Protein AF-A0A9Q7B678-F1 (afdb_monomer)

pLDDT: mean 91.61, std 8.41, range [55.62, 98.25]

Secondary structure (DSSP, 8-state):
---EEEEEEEE--HHHHHHHHHHHHHHHTT-HHHHHHHHHHHHHHTTT-HHHHHHTTTT-HHHHHHHTSTTT--HHHHHHHHHGGGPEEE--TTSS-TTHHHHHHHHGGGGT--HHHHHHHHT-EEHHHHHHTTS-SS---PPPS---S-EEEEHHHHHHHHHHHHHHHH---TT--HHHHHHHHHHHHTSHHHHHHHHHTT--TTEEEEEEEE-

Foldseek 3Di:
DQKDKWKWKQFCDPVLLVLLVQLLVCVVVLVLVSLLVLLVVLLVVCPPVVSLCQQLVSPPVVVLNVCSPSVRDFSLSSSLSNRVVRIDTFQGLPNQHSCLLVLLQPLVVLVVDDPVLNCLLRFAAGVQVVSVVSDDDDDRGDDGPRDSSTHKHALQSLVVSLVVLVVLVVHGDPPRDPSNVVSSVVSVVSCSSVSSNRSSVPRHRRIMMGMGMDD

Radius of gyration: 18.38 Å; Cα contacts (8 Å, |Δi|>4): 354; chains: 1; bounding box: 50×27×52 Å

Solvent-accessible surface area (backbone atoms only — not comparable to full-atom values): 11515 Å² total; per-residue (Å²): 126,70,40,43,38,42,31,25,42,34,66,64,42,74,66,46,53,51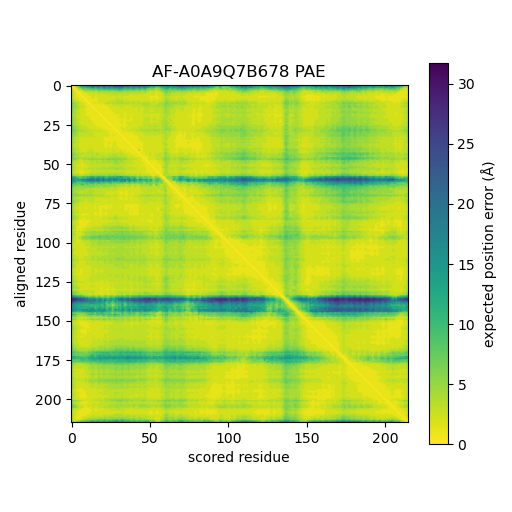,50,52,50,50,51,51,55,28,52,77,69,64,34,38,61,57,42,18,51,48,17,51,54,26,44,62,72,43,74,85,38,60,71,55,25,61,54,44,62,58,71,46,55,75,64,53,55,55,43,31,34,51,93,52,46,26,69,38,56,28,47,41,31,51,51,51,81,64,48,40,83,46,54,18,39,30,72,85,34,51,58,23,56,59,50,51,66,66,30,40,52,61,68,72,47,52,72,65,60,50,36,49,74,72,42,31,39,51,46,44,62,59,52,49,76,74,47,86,92,78,72,83,70,73,84,44,91,72,79,59,58,38,12,41,26,53,12,55,57,48,52,55,52,42,55,51,51,55,50,53,72,78,47,76,66,96,81,55,51,74,64,33,52,51,35,52,50,52,34,55,76,60,39,31,52,57,27,47,49,56,41,46,63,82,61,42,64,65,21,34,42,38,25,31,77,45,104

Mean predicted aligned error: 4.35 Å

Structure (mmCIF, N/CA/C/O backbone):
data_AF-A0A9Q7B678-F1
#
_entry.id   AF-A0A9Q7B678-F1
#
loop_
_atom_site.group_PDB
_atom_site.id
_atom_site.type_symbol
_atom_site.label_atom_id
_atom_site.label_alt_id
_atom_site.label_comp_id
_atom_site.label_asym_id
_atom_site.label_entity_id
_atom_site.label_seq_id
_atom_site.pdbx_PDB_ins_code
_atom_site.Cartn_x
_atom_site.Cartn_y
_atom_site.Cartn_z
_atom_site.occupancy
_atom_site.B_iso_or_equiv
_atom_site.auth_seq_id
_atom_site.auth_comp_id
_atom_site.auth_asym_id
_atom_site.auth_atom_id
_atom_site.pdbx_PDB_model_num
ATOM 1 N N . MET A 1 1 ? -10.636 -11.405 -16.607 1.00 58.69 1 MET A N 1
ATOM 2 C CA . MET A 1 1 ? -10.945 -10.475 -15.503 1.00 58.69 1 MET A CA 1
ATOM 3 C C . MET A 1 1 ? -9.821 -9.461 -15.454 1.00 58.69 1 MET A C 1
ATOM 5 O O . MET A 1 1 ? -8.679 -9.872 -15.633 1.00 58.69 1 MET A O 1
ATOM 9 N N . ALA A 1 2 ? -10.153 -8.176 -15.349 1.00 75.75 2 ALA A N 1
ATOM 10 C CA . ALA A 1 2 ? -9.171 -7.103 -15.214 1.00 75.75 2 ALA A CA 1
ATOM 11 C C . ALA A 1 2 ? -8.567 -7.164 -13.807 1.00 75.75 2 ALA A C 1
ATOM 13 O O . ALA A 1 2 ? -9.316 -7.258 -12.840 1.00 75.75 2 ALA A O 1
ATOM 14 N N . ILE A 1 3 ? -7.239 -7.147 -13.692 1.00 84.44 3 ILE A N 1
ATOM 15 C CA . ILE A 1 3 ? -6.566 -7.095 -12.392 1.00 84.44 3 ILE A CA 1
ATOM 16 C C . ILE A 1 3 ? -6.273 -5.630 -12.087 1.00 84.44 3 ILE A C 1
ATOM 18 O O . ILE A 1 3 ? -5.483 -4.994 -12.776 1.00 84.44 3 ILE A O 1
ATOM 22 N N . LEU A 1 4 ? -6.904 -5.105 -11.044 1.00 89.81 4 LEU A N 1
ATOM 23 C CA . LEU A 1 4 ? -6.734 -3.727 -10.607 1.00 89.81 4 LEU A CA 1
ATOM 24 C C . LEU A 1 4 ? -5.774 -3.665 -9.427 1.00 89.81 4 LEU A C 1
ATOM 26 O O . LEU A 1 4 ? -5.936 -4.386 -8.439 1.00 89.81 4 LEU A O 1
ATOM 30 N N . HIS A 1 5 ? -4.796 -2.771 -9.530 1.00 94.50 5 HIS A N 1
ATOM 31 C CA . HIS A 1 5 ? -3.892 -2.417 -8.446 1.00 94.50 5 HIS A CA 1
ATOM 32 C C . HIS A 1 5 ? -4.363 -1.095 -7.846 1.00 94.50 5 HIS A C 1
ATOM 34 O O . HIS A 1 5 ? -4.345 -0.056 -8.508 1.00 94.50 5 HIS A O 1
ATOM 40 N N . HIS A 1 6 ? -4.832 -1.145 -6.603 1.00 95.81 6 HIS A N 1
ATOM 41 C CA . HIS A 1 6 ? -5.261 0.034 -5.858 1.00 95.81 6 HIS A CA 1
ATOM 42 C C . HIS A 1 6 ? -4.135 0.476 -4.939 1.00 95.81 6 HIS A C 1
ATOM 44 O O . HIS A 1 6 ? -3.505 -0.358 -4.286 1.00 95.81 6 HIS A O 1
ATOM 50 N N . ALA A 1 7 ? -3.931 1.786 -4.847 1.00 97.25 7 ALA A N 1
ATOM 51 C CA . ALA A 1 7 ? -2.915 2.381 -4.001 1.00 97.25 7 ALA A CA 1
ATOM 52 C C . ALA A 1 7 ? -3.483 3.573 -3.228 1.00 97.25 7 ALA A C 1
ATOM 54 O O . ALA A 1 7 ? -4.290 4.359 -3.737 1.00 97.25 7 ALA A O 1
ATOM 55 N N . PHE A 1 8 ? -3.031 3.704 -1.987 1.00 98.06 8 PHE A N 1
ATOM 56 C CA . PHE A 1 8 ? -3.412 4.770 -1.081 1.00 98.06 8 PHE A CA 1
ATOM 57 C C . PHE A 1 8 ? -2.194 5.261 -0.308 1.00 98.06 8 PHE A C 1
ATOM 59 O O . PHE A 1 8 ? -1.338 4.481 0.111 1.00 98.06 8 PHE A O 1
ATOM 66 N N . ARG A 1 9 ? -2.155 6.566 -0.069 1.00 98.00 9 ARG A N 1
ATOM 67 C CA . ARG A 1 9 ? -1.278 7.196 0.908 1.00 98.00 9 ARG A CA 1
ATOM 68 C C . ARG A 1 9 ? -1.993 7.221 2.255 1.00 98.00 9 ARG A C 1
ATOM 70 O O . ARG A 1 9 ? -3.118 7.709 2.348 1.00 98.00 9 ARG A O 1
ATOM 77 N N . CYS A 1 10 ? -1.328 6.748 3.299 1.00 97.56 10 CYS A N 1
ATOM 78 C CA . CYS A 1 10 ? -1.790 6.847 4.678 1.00 97.56 10 CYS A CA 1
ATOM 79 C C . CYS A 1 10 ? -0.780 7.668 5.493 1.00 97.56 10 CYS A C 1
ATOM 81 O O . CYS A 1 10 ? 0.282 7.147 5.836 1.00 97.56 10 CYS A O 1
ATOM 83 N N . PRO A 1 11 ? -1.067 8.943 5.797 1.00 96.25 11 PRO A N 1
ATOM 84 C CA . PRO A 1 11 ? -0.163 9.759 6.600 1.00 96.25 11 PRO A CA 1
ATOM 85 C C . PRO A 1 11 ? -0.068 9.259 8.048 1.00 96.25 11 PRO A C 1
ATOM 87 O O . PRO A 1 11 ? -1.100 9.108 8.702 1.00 96.25 11 PRO A O 1
ATOM 90 N N . ALA A 1 12 ? 1.145 9.043 8.573 1.00 94.00 12 ALA A N 1
ATOM 91 C CA . ALA A 1 12 ? 1.338 8.763 10.000 1.00 94.00 12 ALA A CA 1
ATOM 92 C C . ALA A 1 12 ? 1.335 10.077 10.799 1.00 94.00 12 ALA A C 1
ATOM 94 O O . ALA A 1 12 ? 2.375 10.648 11.125 1.00 94.00 12 ALA A O 1
ATOM 95 N N . THR A 1 13 ? 0.139 10.620 11.030 1.00 95.06 13 THR A N 1
ATOM 96 C CA . THR A 1 13 ? -0.062 11.787 11.899 1.00 95.06 13 THR A CA 1
ATOM 97 C C . THR A 1 13 ? -0.087 11.386 13.377 1.00 95.06 13 THR A C 1
ATOM 99 O O . THR A 1 13 ? -0.133 10.207 13.720 1.00 95.06 13 THR A O 1
ATOM 102 N N . ALA A 1 14 ? -0.143 12.367 14.282 1.00 94.56 14 ALA A N 1
ATOM 103 C CA . ALA A 1 14 ? -0.315 12.088 15.708 1.00 94.56 14 ALA A CA 1
ATOM 104 C C . ALA A 1 14 ? -1.622 11.321 16.004 1.00 94.56 14 ALA A C 1
ATOM 106 O O . ALA A 1 14 ? -1.659 10.461 16.881 1.00 94.56 14 ALA A O 1
ATOM 107 N N . GLU A 1 15 ? -2.697 11.596 15.260 1.00 94.25 15 GLU A N 1
ATOM 108 C CA . GLU A 1 15 ? -3.967 10.873 15.369 1.00 94.25 15 GLU A CA 1
ATOM 109 C C . GLU A 1 15 ? -3.844 9.423 14.887 1.00 94.25 15 GLU A C 1
ATOM 111 O O . GLU A 1 15 ? -4.437 8.523 15.489 1.00 94.25 15 GLU A O 1
ATOM 116 N N . PHE A 1 16 ? -3.058 9.185 13.832 1.00 95.00 16 PHE A N 1
ATOM 117 C CA . PHE A 1 16 ? -2.717 7.836 13.380 1.00 95.00 16 PHE A CA 1
ATOM 118 C C . PHE A 1 16 ? -1.972 7.079 14.485 1.00 95.00 16 PHE A C 1
ATOM 120 O O . PHE A 1 16 ? -2.415 6.005 14.894 1.00 95.00 16 PHE A O 1
ATOM 127 N N . ASP A 1 17 ? -0.905 7.668 15.030 1.00 94.44 17 ASP A N 1
ATOM 128 C CA . ASP A 1 17 ? -0.082 7.049 16.074 1.00 94.44 17 ASP A CA 1
ATOM 129 C C . ASP A 1 17 ? -0.903 6.749 17.335 1.00 94.44 17 ASP A C 1
ATOM 131 O O . ASP A 1 17 ? -0.778 5.678 17.940 1.00 94.44 17 ASP A O 1
ATOM 135 N N . GLN A 1 18 ? -1.801 7.664 17.712 1.00 95.25 18 GLN A N 1
ATOM 136 C CA . GLN A 1 18 ? -2.724 7.466 18.825 1.00 95.25 18 GLN A CA 1
ATOM 137 C C . GLN A 1 18 ? -3.699 6.317 18.551 1.00 95.25 18 GLN A C 1
ATOM 139 O O . GLN A 1 18 ? -3.951 5.504 19.440 1.00 95.25 18 GLN A O 1
ATOM 144 N N . THR A 1 19 ? -4.225 6.220 17.329 1.00 95.25 19 THR A N 1
ATOM 145 C CA . THR A 1 19 ? -5.138 5.142 16.929 1.00 95.25 19 THR A CA 1
ATOM 146 C C . THR A 1 19 ? -4.440 3.786 16.979 1.00 95.25 19 THR A C 1
ATOM 148 O O . THR A 1 19 ? -4.970 2.844 17.571 1.00 95.25 19 THR A O 1
ATOM 151 N N . VAL A 1 20 ? -3.229 3.688 16.424 1.00 95.19 20 VAL A N 1
ATOM 152 C CA . VAL A 1 20 ? -2.409 2.470 16.483 1.00 95.19 20 VAL A CA 1
ATOM 153 C C . VAL A 1 20 ? -2.099 2.099 17.933 1.00 95.19 20 VAL A C 1
ATOM 155 O O . VAL A 1 20 ? -2.290 0.949 18.326 1.00 95.19 20 VAL A O 1
ATOM 158 N N . SER A 1 21 ? -1.717 3.073 18.761 1.00 94.06 21 SER A N 1
ATOM 159 C CA . SER A 1 21 ? -1.448 2.855 20.187 1.00 94.06 21 SER A CA 1
ATOM 160 C C . SER A 1 21 ? -2.676 2.332 20.936 1.00 94.06 21 SER A C 1
ATOM 162 O O . SER A 1 21 ? -2.564 1.402 21.732 1.00 94.06 21 SER A O 1
ATOM 164 N N . THR A 1 22 ? -3.864 2.880 20.663 1.00 94.94 22 THR A N 1
ATOM 165 C CA . THR A 1 22 ? -5.127 2.406 21.248 1.00 94.94 22 THR A CA 1
ATOM 166 C C . THR A 1 22 ? -5.438 0.968 20.827 1.00 94.94 22 THR A C 1
ATOM 168 O O . THR A 1 22 ? -5.780 0.145 21.677 1.00 94.94 22 THR A O 1
ATOM 171 N N . LEU A 1 23 ? -5.266 0.634 19.544 1.00 94.56 23 LEU A N 1
ATOM 172 C CA . LEU A 1 23 ? -5.468 -0.727 19.037 1.00 94.56 23 LEU A CA 1
ATOM 173 C C . LEU A 1 23 ? -4.505 -1.726 19.694 1.00 94.56 23 LEU A C 1
ATOM 175 O O . LEU A 1 23 ? -4.938 -2.774 20.174 1.00 94.56 23 LEU A O 1
ATOM 179 N N . LEU A 1 24 ? -3.217 -1.388 19.783 1.00 93.12 24 LEU A N 1
ATOM 180 C CA . LEU A 1 24 ? -2.201 -2.222 20.434 1.00 93.12 24 LEU A CA 1
ATOM 181 C C . LEU A 1 24 ? -2.452 -2.370 21.944 1.00 93.12 24 LEU A C 1
ATOM 183 O O . LEU A 1 24 ? -2.272 -3.449 22.512 1.00 93.12 24 LEU A O 1
ATOM 187 N N . ALA A 1 25 ? -2.932 -1.320 22.613 1.00 92.62 25 ALA A N 1
ATOM 188 C CA . ALA A 1 25 ? -3.299 -1.380 24.026 1.00 92.62 25 ALA A CA 1
ATOM 189 C C . ALA A 1 25 ? -4.535 -2.262 24.278 1.00 92.62 25 ALA A C 1
ATOM 191 O O . ALA A 1 25 ? -4.602 -2.955 25.294 1.00 92.62 25 ALA A O 1
ATOM 192 N N . ALA A 1 26 ? -5.532 -2.241 23.390 1.00 93.19 26 ALA A N 1
ATOM 193 C CA . ALA A 1 26 ? -6.676 -3.153 23.459 1.00 93.19 26 ALA A CA 1
ATOM 194 C C . ALA A 1 26 ? -6.242 -4.604 23.194 1.00 93.19 26 ALA A C 1
ATOM 196 O O . ALA A 1 26 ? -6.636 -5.516 23.924 1.00 93.19 26 ALA A O 1
ATOM 197 N N . TRP A 1 27 ? -5.365 -4.813 22.208 1.00 90.19 27 TRP A N 1
ATOM 198 C CA . TRP A 1 27 ? -4.817 -6.128 21.885 1.00 90.19 27 TRP A CA 1
ATOM 199 C C . TRP A 1 27 ? -4.002 -6.747 23.028 1.00 90.19 27 TRP A C 1
ATOM 201 O O . TRP A 1 27 ? -4.295 -7.873 23.429 1.00 90.19 27 TRP A O 1
ATOM 211 N N . SER A 1 28 ? -3.044 -6.015 23.601 1.00 89.88 28 SER A N 1
ATOM 212 C CA . SER A 1 28 ? -2.185 -6.513 24.693 1.00 89.88 28 SER A CA 1
ATOM 213 C C . SER A 1 28 ? -2.987 -6.918 25.938 1.00 89.88 28 SER A C 1
ATOM 215 O O . SER A 1 28 ? -2.695 -7.915 26.600 1.00 89.88 28 SER A O 1
ATOM 217 N N . ARG A 1 29 ? -4.085 -6.204 26.224 1.00 92.25 29 ARG A N 1
ATOM 218 C CA . ARG A 1 29 ? -5.047 -6.547 27.290 1.00 92.25 29 ARG A CA 1
ATOM 219 C C . ARG A 1 29 ? -6.019 -7.670 26.912 1.00 92.25 29 ARG A C 1
ATOM 221 O O . ARG A 1 29 ? -6.833 -8.065 27.745 1.00 92.25 29 ARG A O 1
ATOM 228 N N . ARG A 1 30 ? -5.944 -8.188 25.680 1.00 91.12 30 ARG A N 1
ATOM 229 C CA . ARG A 1 30 ? -6.891 -9.143 25.080 1.00 91.12 30 ARG A CA 1
ATOM 230 C C . ARG A 1 30 ? -8.340 -8.654 25.144 1.00 91.12 30 ARG A C 1
ATOM 232 O O . ARG A 1 30 ? -9.272 -9.449 25.279 1.00 91.12 30 ARG A O 1
ATOM 239 N N . ASP A 1 31 ? -8.538 -7.341 25.044 1.00 94.69 31 ASP A N 1
ATOM 240 C CA . ASP A 1 31 ? -9.860 -6.721 25.014 1.00 94.69 31 ASP A CA 1
ATOM 241 C C . ASP A 1 31 ? -10.437 -6.775 23.592 1.00 94.69 31 ASP A C 1
ATOM 243 O O . ASP A 1 31 ? -10.523 -5.789 22.855 1.00 94.69 31 ASP A O 1
ATOM 247 N N . TYR A 1 32 ? -10.839 -7.980 23.182 1.00 93.44 32 TYR A N 1
ATOM 248 C CA . TYR A 1 32 ? -11.439 -8.208 21.866 1.00 93.44 32 TYR A CA 1
ATOM 249 C C . TYR A 1 32 ? -12.764 -7.457 21.679 1.00 93.44 32 TYR A C 1
ATOM 251 O O . TYR A 1 32 ? -13.197 -7.228 20.549 1.00 93.44 32 TYR A O 1
ATOM 259 N N . ARG A 1 33 ? -13.423 -7.060 22.775 1.00 96.31 33 ARG A N 1
ATOM 260 C CA . ARG A 1 33 ? -14.651 -6.266 22.724 1.00 96.31 33 ARG A CA 1
ATOM 261 C C . ARG A 1 33 ? -14.348 -4.825 22.337 1.00 96.31 33 ARG A C 1
ATOM 263 O O . ARG A 1 33 ? -15.066 -4.266 21.509 1.00 96.31 33 ARG A O 1
ATOM 270 N N . GLU A 1 34 ? -13.293 -4.247 22.900 1.00 95.94 34 GLU A N 1
ATOM 271 C CA . GLU A 1 34 ? -12.799 -2.928 22.514 1.00 95.94 34 GLU A CA 1
ATOM 272 C C . GLU A 1 34 ? -12.344 -2.927 21.047 1.00 95.94 34 GLU A C 1
ATOM 274 O O . GLU A 1 34 ? -12.827 -2.104 20.270 1.00 95.94 34 GLU A O 1
ATOM 279 N N . LEU A 1 35 ? -11.541 -3.914 20.624 1.00 94.31 35 LEU A N 1
ATOM 280 C CA . LEU A 1 35 ? -11.127 -4.060 19.218 1.00 94.31 35 LEU A CA 1
ATOM 281 C C . LEU A 1 35 ? -12.319 -4.171 18.259 1.00 94.31 35 LEU A C 1
ATOM 283 O O . LEU A 1 35 ? -12.357 -3.493 17.235 1.00 94.31 35 LEU A O 1
ATOM 287 N N . SER A 1 36 ? -13.309 -4.998 18.603 1.00 95.88 36 SER A N 1
ATOM 288 C CA . SER A 1 36 ? -14.546 -5.152 17.831 1.00 95.88 36 SER A CA 1
ATOM 289 C C . SER A 1 36 ? -15.325 -3.839 17.723 1.00 95.88 36 SER A C 1
ATOM 291 O O . SER A 1 36 ? -15.793 -3.480 16.644 1.00 95.88 36 SER A O 1
ATOM 293 N N . THR A 1 37 ? -15.426 -3.092 18.825 1.00 96.25 37 THR A N 1
ATOM 294 C CA . THR A 1 37 ? -16.141 -1.809 18.869 1.00 96.25 37 THR A CA 1
ATOM 295 C C . THR A 1 37 ? -15.468 -0.770 17.974 1.00 96.25 37 THR A C 1
ATOM 297 O O . THR A 1 37 ? -16.146 -0.128 17.172 1.00 96.25 37 THR A O 1
ATOM 300 N N . LEU A 1 38 ? -14.141 -0.642 18.068 1.00 95.44 38 LEU A N 1
ATOM 301 C CA . LEU A 1 38 ? -13.351 0.255 17.220 1.00 95.44 38 LEU A CA 1
ATOM 302 C C . LEU A 1 38 ? -13.488 -0.124 15.740 1.00 95.44 38 LEU A C 1
ATOM 304 O O . LEU A 1 38 ? -13.791 0.732 14.909 1.00 95.44 38 LEU A O 1
ATOM 308 N N . ALA A 1 39 ? -13.355 -1.416 15.427 1.00 95.00 39 ALA A N 1
ATOM 309 C CA . ALA A 1 39 ? -13.454 -1.920 14.063 1.00 95.00 39 ALA A CA 1
ATOM 310 C C . ALA A 1 39 ? -14.834 -1.665 13.440 1.00 95.00 39 ALA A C 1
ATOM 312 O O . ALA A 1 39 ? -14.913 -1.187 12.312 1.00 95.00 39 ALA A O 1
ATOM 313 N N . LEU A 1 40 ? -15.922 -1.933 14.173 1.00 94.69 40 LEU A N 1
ATOM 314 C CA . LEU A 1 40 ? -17.292 -1.694 13.704 1.00 94.69 40 LEU A CA 1
ATOM 315 C C . LEU A 1 40 ? -17.596 -0.202 13.532 1.00 94.69 40 LEU A C 1
ATOM 317 O O . LEU A 1 40 ? -18.260 0.174 12.566 1.00 94.69 40 LEU A O 1
ATOM 321 N N . ALA A 1 41 ? -17.105 0.651 14.436 1.00 93.56 41 ALA A N 1
ATOM 322 C CA . ALA A 1 41 ? -17.268 2.098 14.321 1.00 93.56 41 ALA A CA 1
ATOM 323 C C . ALA A 1 41 ? -16.532 2.647 13.088 1.00 93.56 41 ALA A C 1
ATOM 325 O O . ALA A 1 41 ? -17.120 3.389 12.300 1.00 93.56 41 ALA A O 1
ATOM 326 N N . GLY A 1 42 ? -15.276 2.228 12.886 1.00 92.81 42 GLY A N 1
ATOM 327 C CA . GLY A 1 42 ? -14.503 2.551 11.687 1.00 92.81 42 GLY A CA 1
ATOM 328 C C . GLY A 1 42 ? -15.171 2.014 10.423 1.00 92.81 42 GLY A C 1
ATOM 329 O O . GLY A 1 42 ? -15.363 2.744 9.462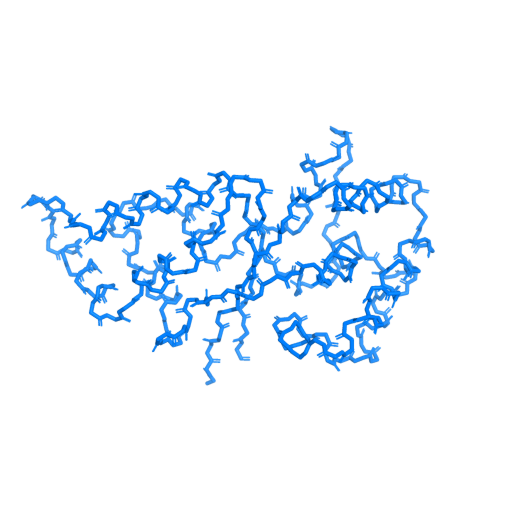 1.00 92.81 42 GLY A O 1
ATOM 330 N N . TYR A 1 43 ? -15.649 0.772 10.443 1.00 92.19 43 TYR A N 1
ATOM 331 C CA . TYR A 1 43 ? -16.364 0.189 9.312 1.00 92.19 43 TYR A CA 1
ATOM 332 C C . TYR A 1 43 ? -17.615 0.982 8.915 1.00 92.19 43 TYR A C 1
ATOM 334 O O . TYR A 1 43 ? -17.833 1.230 7.730 1.00 92.19 43 TYR A O 1
ATOM 342 N N . GLY A 1 44 ? -18.401 1.429 9.898 1.00 89.81 44 GLY A N 1
ATOM 343 C CA . GLY A 1 44 ? -19.573 2.267 9.657 1.00 89.81 44 GLY A CA 1
ATOM 344 C C . GLY A 1 44 ? -19.235 3.595 8.973 1.00 89.81 44 GLY A C 1
ATOM 345 O O . GLY A 1 44 ? -19.984 4.035 8.103 1.00 89.81 44 GLY A O 1
ATOM 346 N N . SER A 1 45 ? -18.093 4.212 9.298 1.00 89.12 45 SER A N 1
ATOM 347 C CA . SER A 1 45 ? -17.666 5.474 8.671 1.00 89.12 45 SER A CA 1
ATOM 348 C C . SER A 1 45 ? -17.167 5.303 7.229 1.00 89.12 45 SER A C 1
ATOM 350 O O . SER A 1 45 ? -17.137 6.268 6.468 1.00 89.12 45 SER A O 1
ATOM 352 N N . LEU A 1 46 ? -16.840 4.074 6.815 1.00 90.94 46 LEU A N 1
ATOM 353 C CA . LEU A 1 46 ? -16.403 3.746 5.454 1.00 90.94 46 LEU A CA 1
ATOM 354 C C . LEU A 1 46 ? -17.561 3.487 4.478 1.00 90.94 46 LEU A C 1
ATOM 356 O O . LEU A 1 46 ? -17.306 3.179 3.312 1.00 90.94 46 LEU A O 1
ATOM 360 N N . ALA A 1 47 ? -18.821 3.605 4.912 1.00 86.25 47 ALA A N 1
ATOM 361 C CA . ALA A 1 47 ? -19.992 3.283 4.091 1.00 86.25 47 ALA A CA 1
ATOM 362 C C . ALA A 1 47 ? -20.011 4.022 2.737 1.00 86.25 47 ALA A C 1
ATOM 364 O O . ALA A 1 47 ? -20.367 3.427 1.715 1.00 86.25 47 ALA A O 1
ATOM 365 N N . GLU A 1 48 ? -19.566 5.282 2.729 1.00 87.62 48 GLU A N 1
ATOM 366 C CA . GLU A 1 48 ? -19.548 6.174 1.560 1.00 87.62 48 GLU A CA 1
ATOM 367 C C . GLU A 1 48 ? -18.224 6.132 0.769 1.00 87.62 48 GLU A C 1
ATOM 369 O O . GLU A 1 48 ? -18.110 6.738 -0.294 1.00 87.62 48 GLU A O 1
ATOM 374 N N . ARG A 1 49 ? -17.213 5.394 1.248 1.00 92.56 49 ARG A N 1
ATOM 375 C CA . ARG A 1 49 ? -15.894 5.272 0.604 1.00 92.56 49 ARG A CA 1
ATOM 376 C C . ARG A 1 49 ? -15.845 4.081 -0.354 1.00 92.56 49 ARG A C 1
ATOM 378 O O . ARG A 1 49 ? -15.238 3.052 -0.059 1.00 92.56 49 ARG A O 1
ATOM 385 N N . GLU A 1 50 ? -16.506 4.203 -1.506 1.00 90.81 50 GLU A N 1
ATOM 386 C CA . GLU A 1 50 ? -16.579 3.135 -2.524 1.00 90.81 50 GLU A CA 1
ATOM 387 C C . GLU A 1 50 ? -15.197 2.670 -3.014 1.00 90.81 50 GLU A C 1
ATOM 389 O O . GLU A 1 50 ? -14.989 1.475 -3.251 1.00 90.81 50 GLU A O 1
ATOM 394 N N . ASP A 1 51 ? -14.237 3.596 -3.096 1.00 92.62 51 ASP A N 1
ATOM 395 C CA . ASP A 1 51 ? -12.839 3.317 -3.424 1.00 92.62 51 ASP A CA 1
ATOM 396 C C . ASP A 1 51 ? -12.231 2.288 -2.459 1.00 92.62 51 ASP A C 1
ATOM 398 O O . ASP A 1 51 ? -11.667 1.284 -2.894 1.00 92.62 51 ASP A O 1
ATOM 402 N N . LEU A 1 52 ? -12.428 2.475 -1.153 1.00 93.50 52 LEU A N 1
ATOM 403 C CA . LEU A 1 52 ? -11.945 1.561 -0.115 1.00 93.50 52 LEU A CA 1
ATOM 404 C C . LEU A 1 52 ? -12.776 0.275 -0.047 1.00 93.50 52 LEU A C 1
ATOM 406 O O . LEU A 1 52 ? -12.227 -0.821 0.087 1.00 93.50 52 LEU A O 1
ATOM 410 N N . ARG A 1 53 ? -14.104 0.376 -0.177 1.00 91.25 53 ARG A N 1
ATOM 411 C CA . ARG A 1 53 ? -14.997 -0.794 -0.133 1.00 91.25 53 ARG A CA 1
ATOM 412 C C . ARG A 1 53 ? -14.728 -1.783 -1.262 1.00 91.25 53 ARG A C 1
ATOM 414 O O . ARG A 1 53 ? -14.853 -2.994 -1.056 1.00 91.25 53 ARG A O 1
ATOM 421 N N . SER A 1 54 ? -14.348 -1.280 -2.429 1.00 89.44 54 SER A N 1
ATOM 422 C CA . SER A 1 54 ? -13.954 -2.104 -3.569 1.00 89.44 54 SER A CA 1
ATOM 423 C C . SER A 1 54 ? -12.551 -2.674 -3.370 1.00 89.44 54 SER A C 1
ATOM 425 O O . SER A 1 54 ? -12.377 -3.891 -3.421 1.00 89.44 54 SER A O 1
ATOM 427 N N . ALA A 1 55 ? -11.577 -1.816 -3.052 1.00 91.81 55 ALA A N 1
ATOM 428 C CA . ALA A 1 55 ? -10.169 -2.184 -2.924 1.00 91.81 55 ALA A CA 1
ATOM 429 C C . ALA A 1 55 ? -9.914 -3.258 -1.846 1.00 91.81 55 ALA A C 1
ATOM 431 O O . ALA A 1 55 ? -9.149 -4.198 -2.067 1.00 91.81 55 ALA A O 1
ATOM 432 N N . PHE A 1 56 ? -10.596 -3.161 -0.702 1.00 92.00 56 PHE A N 1
ATOM 433 C CA . PHE A 1 56 ? -10.431 -4.070 0.441 1.00 92.00 56 PHE A CA 1
ATOM 434 C C . PHE A 1 56 ? -11.596 -5.054 0.611 1.00 92.00 56 PHE A C 1
ATOM 436 O O . PHE A 1 56 ? -11.727 -5.678 1.662 1.00 92.00 56 PHE A O 1
ATOM 443 N N . ARG A 1 57 ? -12.474 -5.178 -0.398 1.00 88.38 57 ARG A N 1
ATOM 444 C CA . ARG A 1 57 ? -13.650 -6.076 -0.404 1.00 88.38 57 ARG A CA 1
ATOM 445 C C . ARG A 1 57 ? -14.603 -5.900 0.789 1.00 88.38 57 ARG A C 1
ATOM 447 O O . ARG A 1 57 ? -15.285 -6.831 1.212 1.00 88.38 57 ARG A O 1
ATOM 454 N N . LEU A 1 58 ? -14.734 -4.669 1.279 1.00 85.56 58 LEU A N 1
ATOM 455 C CA . LEU A 1 58 ? -15.574 -4.324 2.430 1.00 85.56 58 LEU A CA 1
ATOM 456 C C . LEU A 1 58 ? -17.071 -4.176 2.087 1.00 85.56 58 LEU A C 1
ATOM 458 O O . LEU A 1 58 ? -17.873 -3.804 2.941 1.00 85.56 58 LEU A O 1
ATOM 462 N N . HIS A 1 59 ? -17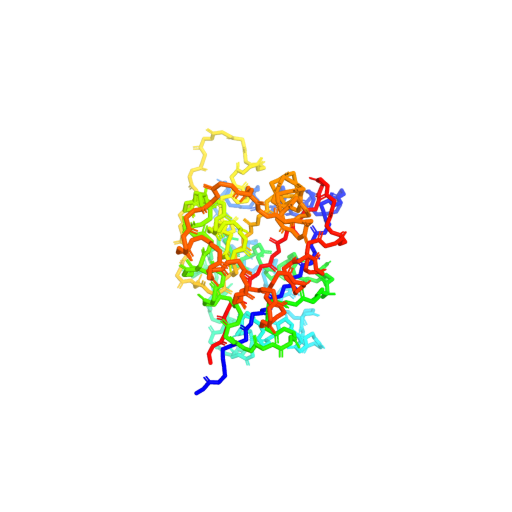.478 -4.438 0.843 1.00 75.62 59 HIS A N 1
ATOM 463 C CA . HIS A 1 59 ? -18.872 -4.357 0.388 1.00 75.62 59 HIS A CA 1
ATOM 464 C C . HIS A 1 59 ? -19.758 -5.505 0.904 1.00 75.62 59 HIS A C 1
ATOM 466 O O . HIS A 1 59 ? -20.980 -5.378 0.900 1.00 75.62 59 HIS A O 1
ATOM 472 N N . GLN A 1 60 ? -19.177 -6.609 1.382 1.00 70.12 60 GLN A N 1
ATOM 473 C CA . GLN A 1 60 ? -19.935 -7.737 1.929 1.00 70.12 60 GLN A CA 1
ATOM 474 C C . GLN A 1 60 ? -20.316 -7.493 3.396 1.00 70.12 60 GLN A C 1
ATOM 476 O O . GLN A 1 60 ? -19.829 -8.189 4.286 1.00 70.12 60 GLN A O 1
ATOM 481 N N . GLU A 1 61 ? -21.189 -6.512 3.648 1.00 62.56 61 GLU A N 1
ATOM 482 C CA . GLU A 1 61 ? -21.542 -6.016 4.991 1.00 62.56 61 GLU A CA 1
ATOM 483 C C . GLU A 1 61 ? -21.827 -7.120 6.011 1.00 62.56 61 GLU A C 1
ATOM 485 O O . GLU A 1 61 ? -21.250 -7.106 7.095 1.00 62.56 61 GLU A O 1
ATOM 490 N N . GLY A 1 62 ? -22.608 -8.145 5.660 1.00 65.75 62 GLY A N 1
ATOM 491 C CA . GLY A 1 62 ? -22.884 -9.269 6.565 1.00 65.75 62 GLY A CA 1
ATOM 492 C C . GLY A 1 62 ? -21.682 -10.188 6.832 1.00 65.75 62 GLY A C 1
ATOM 493 O O . GLY A 1 62 ? -21.513 -10.679 7.945 1.00 65.75 62 GLY A O 1
ATOM 494 N N . VAL A 1 63 ? -20.815 -10.406 5.841 1.00 78.38 63 VAL A N 1
ATOM 495 C CA . VAL A 1 63 ? -19.642 -11.286 5.977 1.00 78.38 63 VAL A CA 1
ATOM 496 C C . VAL A 1 63 ? -18.528 -10.566 6.732 1.00 78.38 63 VAL A C 1
ATOM 498 O O . VAL A 1 63 ? -17.965 -11.123 7.672 1.00 78.38 63 VAL A O 1
ATOM 501 N N . VAL A 1 64 ? -18.242 -9.315 6.379 1.00 80.25 64 VAL A N 1
ATOM 502 C CA . VAL A 1 64 ? -17.156 -8.530 6.979 1.00 80.25 64 VAL A CA 1
ATOM 503 C C . VAL A 1 64 ? -17.503 -8.118 8.410 1.00 80.25 64 VAL A C 1
ATOM 505 O O . VAL A 1 64 ? -16.695 -8.342 9.309 1.00 80.25 64 VAL A O 1
ATOM 508 N N . SER A 1 65 ? -18.724 -7.639 8.677 1.00 84.00 65 SER A N 1
ATOM 509 C CA . SER A 1 65 ? -19.139 -7.305 10.053 1.00 84.00 65 SER A CA 1
ATOM 510 C C . SER A 1 65 ? -19.172 -8.525 10.983 1.00 84.00 65 SER A C 1
ATOM 512 O O . SER A 1 65 ? -18.908 -8.394 12.181 1.00 84.00 65 SER A O 1
ATOM 514 N N . SER A 1 66 ? -19.417 -9.732 10.451 1.00 86.69 66 SER A N 1
ATOM 515 C CA . SER A 1 66 ? -19.296 -10.969 11.233 1.00 86.69 66 SER A CA 1
ATOM 516 C C . SER A 1 66 ? -17.849 -11.241 11.656 1.00 86.69 66 SER A C 1
ATOM 518 O O . SER A 1 66 ? -17.613 -11.675 12.779 1.00 86.69 66 SER A O 1
ATOM 520 N N . ARG A 1 67 ? -16.863 -10.907 10.810 1.00 89.12 67 ARG A N 1
ATOM 521 C CA . ARG A 1 67 ? -15.429 -11.004 11.137 1.00 89.12 67 ARG A CA 1
ATOM 522 C C . ARG A 1 67 ? -14.983 -9.956 12.150 1.00 89.12 67 ARG A C 1
ATOM 524 O O . ARG A 1 67 ? -13.953 -10.146 12.781 1.00 89.12 67 ARG A O 1
ATOM 531 N N . MET A 1 68 ? -15.759 -8.890 12.331 1.00 91.56 68 MET A N 1
ATOM 532 C CA . MET A 1 68 ? -15.496 -7.855 13.330 1.00 91.56 68 MET A CA 1
ATOM 533 C C . MET A 1 68 ? -16.089 -8.167 14.702 1.00 91.56 68 MET A C 1
ATOM 535 O O . MET A 1 68 ? -15.912 -7.375 15.621 1.00 91.56 68 MET A O 1
ATOM 539 N N . GLN A 1 69 ? -16.795 -9.287 14.874 1.00 92.81 69 GLN A N 1
ATOM 540 C CA . GLN A 1 69 ? -17.305 -9.683 16.188 1.00 92.81 69 GLN A CA 1
ATOM 541 C C . GLN A 1 69 ? -16.152 -10.065 17.134 1.00 92.81 69 GLN A C 1
ATOM 543 O O . GLN A 1 69 ? -15.128 -10.563 16.655 1.00 92.81 69 GLN A O 1
ATOM 548 N N . PRO A 1 70 ? -16.303 -9.912 18.465 1.00 92.44 70 PRO A N 1
ATOM 549 C CA . PRO A 1 70 ? -15.216 -10.142 19.423 1.00 92.44 70 PRO A CA 1
ATOM 550 C C . PRO A 1 70 ? -14.548 -11.5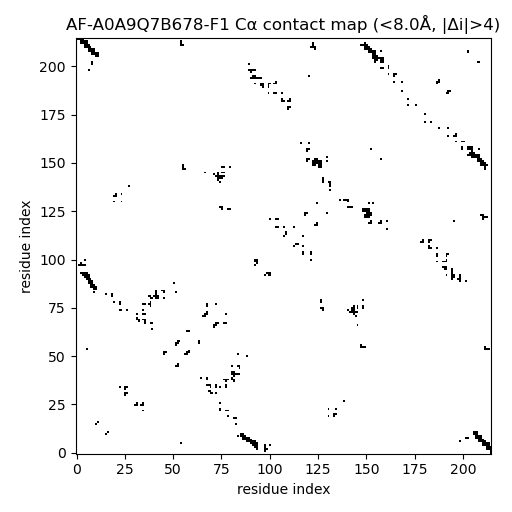19 19.310 1.00 92.44 70 PRO A C 1
ATOM 552 O O . PRO A 1 70 ? -13.356 -11.652 19.543 1.00 92.44 70 PRO A O 1
ATOM 555 N N . GLN A 1 71 ? -15.296 -12.552 18.920 1.00 90.38 71 GLN A N 1
ATOM 556 C CA . GLN A 1 71 ? -14.776 -13.911 18.754 1.00 90.38 71 GLN A CA 1
ATOM 557 C C . GLN A 1 71 ? -13.939 -14.135 17.476 1.00 90.38 71 GLN A C 1
ATOM 559 O O . GLN A 1 71 ? -13.318 -15.187 17.345 1.00 90.38 71 GLN A O 1
ATOM 564 N N . PHE A 1 72 ? -13.953 -13.199 16.520 1.00 90.31 72 PHE A N 1
ATOM 565 C CA . PHE A 1 72 ? -13.305 -13.354 15.209 1.00 90.31 72 PHE A CA 1
ATOM 566 C C . PHE A 1 72 ? -12.371 -12.203 14.828 1.00 90.31 72 PHE A C 1
ATOM 568 O O . PHE A 1 72 ? -11.585 -12.364 13.891 1.00 90.31 72 PHE A O 1
ATOM 575 N N . ILE A 1 73 ? -12.476 -11.060 15.510 1.00 91.88 73 ILE A N 1
ATOM 576 C CA . ILE A 1 73 ? -11.704 -9.863 15.190 1.00 91.88 73 ILE A CA 1
ATOM 577 C C . ILE A 1 73 ? -10.202 -10.137 15.299 1.00 91.88 73 ILE A C 1
ATOM 579 O O . ILE A 1 73 ? -9.728 -10.726 16.270 1.00 91.88 73 ILE A O 1
ATOM 583 N N . SER A 1 74 ? -9.454 -9.683 14.295 1.00 90.00 74 SER A N 1
ATOM 584 C CA . SER A 1 74 ? -7.993 -9.672 14.317 1.00 90.00 74 SER A CA 1
ATOM 585 C C . SER A 1 74 ? -7.451 -8.248 14.447 1.00 90.00 74 SER A C 1
ATOM 587 O O . SER A 1 74 ? -8.132 -7.303 14.027 1.00 90.00 74 SER A O 1
ATOM 589 N N . PRO A 1 75 ? -6.216 -8.079 14.957 1.00 88.88 75 PRO A N 1
ATOM 590 C CA . PRO A 1 75 ? -5.537 -6.784 14.988 1.00 88.88 75 PRO A CA 1
ATOM 591 C C . PRO A 1 75 ? -5.491 -6.125 13.615 1.00 88.88 75 PRO A C 1
ATOM 593 O O . PRO A 1 75 ? -5.826 -4.951 13.490 1.00 88.88 75 PRO A O 1
ATOM 596 N N . GLY A 1 76 ? -5.159 -6.892 12.572 1.00 91.56 76 GLY A N 1
ATOM 597 C CA . GLY A 1 76 ? -5.072 -6.364 11.218 1.00 91.56 76 GLY A CA 1
ATOM 598 C C . GLY A 1 76 ? -6.399 -5.861 10.654 1.00 91.56 76 GLY A C 1
ATOM 599 O O . GLY A 1 76 ? -6.431 -4.794 10.042 1.00 91.56 76 GLY A O 1
ATOM 600 N N . LEU A 1 77 ? -7.509 -6.574 10.889 1.00 92.62 77 LEU A N 1
ATOM 601 C CA . LEU A 1 77 ? -8.825 -6.108 10.442 1.00 92.62 77 LEU A CA 1
ATOM 602 C C . LEU A 1 77 ? -9.256 -4.859 11.218 1.00 92.62 77 LEU A C 1
ATOM 604 O O . LEU A 1 77 ? -9.739 -3.912 10.603 1.00 92.62 77 LEU A O 1
ATOM 608 N N . ALA A 1 78 ? -9.037 -4.834 12.538 1.00 94.12 78 ALA A N 1
ATOM 609 C CA . ALA A 1 78 ? -9.328 -3.660 13.356 1.00 94.12 78 ALA A CA 1
ATOM 610 C C . ALA A 1 78 ? -8.501 -2.445 12.911 1.00 94.12 78 ALA A C 1
ATOM 612 O O . ALA A 1 78 ? -9.045 -1.349 12.769 1.00 94.12 78 ALA A O 1
ATOM 613 N N . ALA A 1 79 ? -7.210 -2.639 12.633 1.00 94.75 79 ALA A N 1
ATOM 614 C CA . ALA A 1 79 ? -6.326 -1.594 12.138 1.00 94.75 79 ALA A CA 1
ATOM 615 C C . ALA A 1 79 ? -6.776 -1.067 10.779 1.00 94.75 79 ALA A C 1
ATOM 617 O O . ALA A 1 79 ? -6.979 0.137 10.647 1.00 94.75 79 ALA A O 1
ATOM 618 N N . LEU A 1 80 ? -7.022 -1.945 9.801 1.00 94.75 80 LEU A N 1
ATOM 619 C CA . LEU A 1 80 ? -7.519 -1.534 8.489 1.00 94.75 80 LEU A CA 1
ATOM 620 C C . LEU A 1 80 ? -8.756 -0.643 8.626 1.00 94.75 80 LEU A C 1
ATOM 622 O O . LEU A 1 80 ? -8.773 0.468 8.111 1.00 94.75 80 LEU A O 1
ATOM 626 N N . THR A 1 81 ? -9.793 -1.109 9.319 1.00 94.00 81 THR A N 1
ATOM 627 C CA . THR A 1 81 ? -11.088 -0.416 9.312 1.00 94.00 81 THR A CA 1
ATOM 628 C C . THR A 1 81 ? -11.080 0.866 10.127 1.00 94.00 81 THR A C 1
ATOM 630 O O . THR A 1 81 ? -11.853 1.771 9.833 1.00 94.00 81 THR A O 1
ATOM 633 N N . THR A 1 82 ? -10.203 0.961 11.127 1.00 95.31 82 THR A N 1
ATOM 634 C CA . THR A 1 82 ? -10.066 2.171 11.948 1.00 95.31 82 THR A CA 1
ATOM 635 C C . THR A 1 82 ? -9.190 3.222 11.258 1.00 95.31 82 THR A C 1
ATOM 637 O O . THR A 1 82 ? -9.467 4.413 11.363 1.00 95.31 82 THR A O 1
ATOM 640 N N . LEU A 1 83 ? -8.163 2.800 10.513 1.00 96.12 83 LEU A N 1
ATOM 641 C CA . LEU A 1 83 ? -7.206 3.703 9.861 1.00 96.12 83 LEU A CA 1
ATOM 642 C C . LEU A 1 83 ? -7.643 4.128 8.453 1.00 96.12 83 LEU A C 1
ATOM 644 O O . LEU A 1 83 ? -7.301 5.224 8.011 1.00 96.12 83 LEU A O 1
ATOM 648 N N . ALA A 1 84 ? -8.422 3.299 7.748 1.00 95.38 84 ALA A N 1
ATOM 649 C CA . ALA A 1 84 ? -8.753 3.519 6.339 1.00 95.38 84 ALA A CA 1
ATOM 650 C C . ALA A 1 84 ? -9.497 4.836 6.067 1.00 95.38 84 ALA A C 1
ATOM 652 O O . ALA A 1 84 ? -9.408 5.370 4.963 1.00 95.38 84 ALA A O 1
ATOM 653 N N . GLY A 1 85 ? -10.167 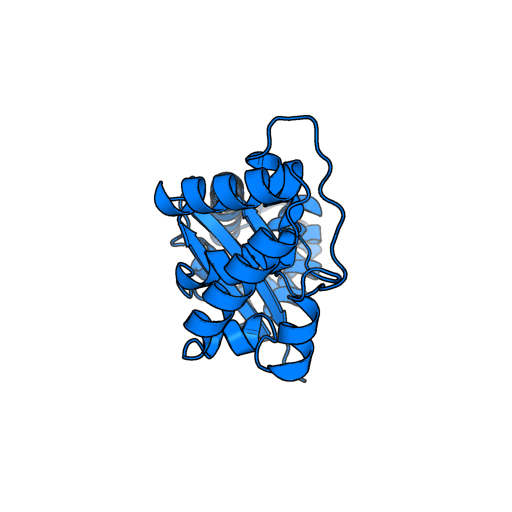5.422 7.067 1.00 92.81 85 GLY A N 1
ATOM 654 C CA . GLY A 1 85 ? -10.785 6.745 6.935 1.00 92.81 85 GLY A CA 1
ATOM 655 C C . GLY A 1 85 ? -9.791 7.847 6.539 1.00 92.81 85 GLY A C 1
ATOM 656 O O . GLY A 1 85 ? -10.164 8.769 5.815 1.00 92.81 85 GLY 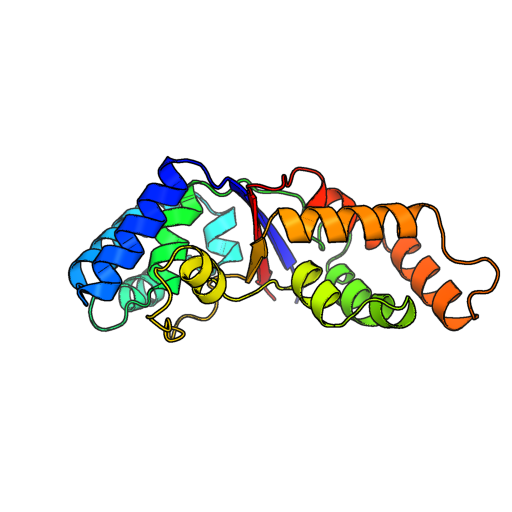A O 1
ATOM 657 N N . ALA A 1 86 ? -8.521 7.717 6.936 1.00 93.94 86 ALA A N 1
ATOM 658 C CA . ALA A 1 86 ? -7.452 8.665 6.621 1.00 93.94 86 ALA A CA 1
ATOM 659 C C . ALA A 1 86 ? -6.758 8.399 5.271 1.00 93.94 86 ALA A C 1
ATOM 661 O O . ALA A 1 86 ? -5.874 9.159 4.874 1.00 93.94 86 ALA A O 1
ATOM 662 N N . PHE A 1 87 ? -7.124 7.330 4.556 1.00 96.88 87 PHE A N 1
ATOM 663 C CA . PHE A 1 87 ? -6.460 6.968 3.306 1.00 96.88 87 PHE A CA 1
ATOM 664 C C . PHE A 1 87 ? -6.805 7.952 2.192 1.00 96.88 87 PHE A C 1
ATOM 666 O O . PHE A 1 87 ? -7.978 8.172 1.866 1.00 96.88 87 PHE A O 1
ATOM 673 N N . LEU A 1 88 ? -5.759 8.476 1.560 1.00 97.00 88 LEU A N 1
ATOM 674 C CA . LEU A 1 88 ? -5.828 9.334 0.387 1.00 97.00 88 LEU A CA 1
ATOM 675 C C . LEU A 1 88 ? -5.540 8.487 -0.849 1.00 97.00 88 LEU A C 1
ATOM 677 O O . LEU A 1 88 ? -4.490 7.854 -0.944 1.00 97.00 88 LEU A O 1
ATOM 681 N N . ARG A 1 89 ? -6.479 8.450 -1.795 1.00 96.75 89 ARG A N 1
ATOM 682 C CA . ARG A 1 89 ? -6.297 7.708 -3.044 1.00 96.75 89 ARG A CA 1
ATOM 683 C C . ARG A 1 89 ? -5.179 8.340 -3.871 1.00 96.75 89 ARG A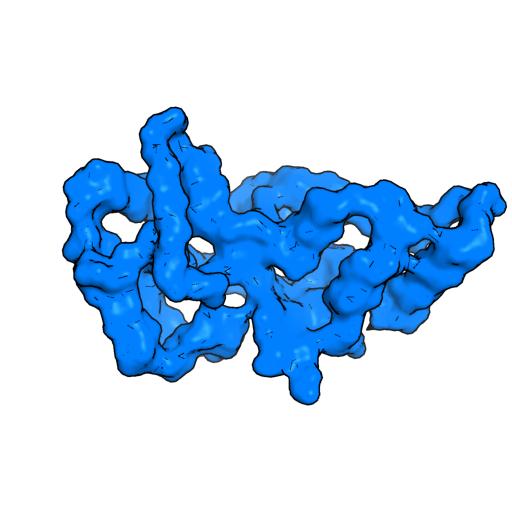 C 1
ATOM 685 O O . ARG A 1 89 ? -5.192 9.547 -4.093 1.00 96.75 89 ARG A O 1
ATOM 692 N N . ILE A 1 90 ? -4.279 7.503 -4.373 1.00 97.00 90 ILE A N 1
ATOM 693 C CA . ILE A 1 90 ? -3.216 7.878 -5.313 1.00 97.00 90 ILE A CA 1
ATOM 694 C C . ILE A 1 90 ? -3.324 7.005 -6.576 1.00 97.00 90 ILE A C 1
ATOM 696 O O . ILE A 1 90 ? -4.073 6.018 -6.574 1.00 97.00 90 ILE A O 1
ATOM 700 N N . PRO A 1 91 ? -2.636 7.346 -7.681 1.00 95.94 91 PRO A N 1
ATOM 701 C CA . PRO A 1 91 ? -2.580 6.475 -8.850 1.00 95.94 91 PRO A CA 1
ATOM 702 C C . PRO A 1 91 ? -2.019 5.097 -8.478 1.00 95.94 91 PRO A C 1
ATOM 704 O O . PRO A 1 91 ? -1.008 5.011 -7.789 1.00 95.94 91 PRO A O 1
ATOM 707 N N . GLY A 1 92 ? -2.682 4.027 -8.915 1.00 94.56 92 GLY A N 1
ATOM 708 C CA . GLY A 1 92 ? -2.187 2.657 -8.765 1.00 94.56 92 GLY A CA 1
ATOM 709 C C . GLY A 1 92 ? -1.411 2.195 -9.995 1.00 94.56 92 GLY A C 1
ATOM 710 O O . GLY A 1 92 ? -1.391 2.874 -11.022 1.00 94.56 92 GLY A O 1
ATOM 711 N N . LEU A 1 93 ? -0.818 1.002 -9.928 1.00 95.44 93 LEU A N 1
ATOM 712 C CA . LEU A 1 93 ? -0.026 0.472 -11.045 1.00 95.44 93 LEU A CA 1
ATOM 713 C C . LEU A 1 93 ? -0.864 0.147 -12.284 1.00 95.44 93 LEU A C 1
ATOM 715 O O . LEU A 1 93 ? -0.317 0.088 -13.374 1.00 95.44 93 LEU A O 1
ATOM 719 N N . SER A 1 94 ? -2.173 -0.053 -12.135 1.00 92.75 94 SER A N 1
ATOM 720 C CA . SER A 1 94 ? -3.093 -0.303 -13.249 1.00 92.75 94 SER A CA 1
ATOM 721 C C . SER A 1 94 ? -3.688 0.978 -13.849 1.00 92.75 94 SER A C 1
ATOM 723 O O . SER A 1 94 ? -4.702 0.910 -14.535 1.00 92.75 94 SER A O 1
ATOM 725 N N . ALA A 1 95 ? -3.120 2.158 -13.566 1.00 90.75 95 ALA A N 1
ATOM 726 C CA . ALA A 1 95 ? -3.670 3.428 -14.043 1.00 90.75 95 ALA A CA 1
ATOM 727 C C . ALA A 1 95 ? -3.658 3.539 -15.576 1.00 90.75 95 ALA A C 1
ATOM 729 O O . ALA A 1 95 ? -4.627 4.030 -16.156 1.00 90.75 95 ALA A O 1
ATOM 730 N N . SER A 1 96 ? -2.588 3.073 -16.226 1.00 92.12 96 SER A N 1
ATOM 731 C CA . SER A 1 96 ? -2.488 3.037 -17.690 1.00 92.12 96 SER A CA 1
ATOM 732 C C . SER A 1 96 ? -2.783 1.657 -18.287 1.00 92.12 96 SER A C 1
ATOM 734 O O . SER A 1 96 ? -3.296 1.576 -19.404 1.00 92.12 96 SER A O 1
ATOM 736 N N . ASN A 1 97 ? -2.476 0.571 -17.567 1.00 90.12 97 ASN A N 1
ATOM 737 C CA . ASN A 1 97 ? -2.681 -0.800 -18.034 1.00 90.12 97 ASN A CA 1
ATOM 738 C C . ASN A 1 97 ? -2.759 -1.798 -16.866 1.00 90.12 97 ASN A C 1
ATOM 740 O O . ASN A 1 97 ? -1.843 -1.899 -16.050 1.00 90.12 97 ASN A O 1
ATOM 744 N N . ASP A 1 98 ? -3.815 -2.612 -16.838 1.00 91.50 98 ASP A N 1
ATOM 745 C CA . ASP A 1 98 ? -4.083 -3.620 -15.802 1.00 91.50 98 ASP A CA 1
ATOM 746 C C . ASP A 1 98 ? -2.963 -4.666 -15.636 1.00 91.50 98 ASP A C 1
ATOM 748 O O . ASP A 1 98 ? -2.821 -5.275 -14.576 1.00 91.50 98 ASP A O 1
ATOM 752 N N . ALA A 1 99 ? -2.115 -4.866 -16.651 1.00 92.81 99 ALA A N 1
ATOM 753 C CA . ALA A 1 99 ? -0.998 -5.811 -16.604 1.00 92.81 99 ALA A CA 1
ATOM 754 C C . ALA A 1 99 ? 0.300 -5.236 -16.003 1.00 92.81 99 ALA A C 1
ATOM 756 O O . ALA A 1 99 ? 1.248 -5.989 -15.777 1.00 92.81 99 ALA A O 1
ATOM 757 N N . ASN A 1 100 ? 0.374 -3.933 -15.719 1.00 94.31 100 ASN A N 1
ATOM 758 C CA . ASN A 1 100 ? 1.624 -3.275 -15.318 1.00 94.31 100 ASN A CA 1
ATOM 759 C C . ASN A 1 100 ? 2.221 -3.827 -14.020 1.00 94.31 100 ASN A C 1
ATOM 761 O O . ASN A 1 100 ? 3.437 -3.972 -13.921 1.00 94.31 100 ASN A O 1
ATOM 765 N N . HIS A 1 101 ? 1.392 -4.214 -13.048 1.00 93.81 101 HIS A N 1
ATOM 766 C CA . HIS A 1 101 ? 1.871 -4.870 -11.828 1.00 93.81 101 HIS A CA 1
ATOM 767 C C . HIS A 1 101 ? 2.606 -6.192 -12.139 1.00 93.81 101 HIS A C 1
ATOM 769 O O . HIS A 1 101 ? 3.648 -6.473 -11.551 1.00 93.81 101 HIS A O 1
ATOM 775 N N . HIS A 1 102 ? 2.101 -6.978 -13.097 1.00 94.81 102 HIS A N 1
ATOM 776 C CA . HIS A 1 102 ? 2.716 -8.231 -13.535 1.00 94.81 102 HIS A CA 1
ATOM 777 C C . HIS A 1 102 ? 3.972 -7.988 -14.381 1.00 94.81 102 HIS A C 1
ATOM 779 O O . HIS A 1 102 ? 4.968 -8.704 -14.252 1.00 94.81 102 HIS A O 1
ATOM 785 N N . LEU A 1 103 ? 3.962 -6.953 -15.225 1.00 96.62 103 LEU A N 1
ATOM 786 C CA . LEU A 1 103 ? 5.150 -6.541 -15.971 1.00 96.62 103 LEU A CA 1
ATOM 787 C C . LEU A 1 103 ? 6.274 -6.126 -15.017 1.00 96.62 103 LEU A C 1
ATOM 789 O O . LEU A 1 103 ? 7.389 -6.618 -15.145 1.00 96.62 103 LEU A O 1
ATOM 793 N N . LEU A 1 104 ? 5.989 -5.303 -14.007 1.00 97.25 104 LEU A N 1
ATOM 794 C CA . LEU A 1 104 ? 6.980 -4.930 -12.995 1.00 97.25 104 LEU A CA 1
ATOM 795 C C . LEU A 1 104 ? 7.506 -6.160 -12.244 1.00 97.25 104 LEU A C 1
ATOM 797 O O . LEU A 1 104 ? 8.715 -6.299 -12.080 1.00 97.25 104 LEU A O 1
ATOM 801 N N . GLU A 1 105 ? 6.631 -7.091 -11.857 1.00 96.94 105 GLU A N 1
ATOM 802 C CA . GLU A 1 105 ? 7.026 -8.323 -11.160 1.00 96.94 105 GLU A CA 1
ATOM 803 C C . GLU A 1 105 ? 7.992 -9.190 -11.976 1.00 96.94 105 GLU A C 1
ATOM 805 O O . GLU A 1 105 ? 8.930 -9.767 -11.429 1.00 96.94 105 GLU A O 1
ATOM 810 N N . THR A 1 106 ? 7.774 -9.277 -13.289 1.00 97.62 106 THR A N 1
ATOM 811 C CA . THR A 1 106 ? 8.531 -10.174 -14.173 1.00 97.62 106 THR A CA 1
ATOM 812 C C . THR A 1 106 ? 9.774 -9.530 -14.776 1.00 97.62 106 THR A C 1
ATOM 814 O O . THR A 1 106 ? 10.756 -10.230 -15.018 1.00 97.62 106 THR A O 1
ATOM 817 N N . GLN A 1 107 ? 9.760 -8.215 -15.007 1.00 98.00 107 GLN A N 1
ATOM 818 C CA . GLN A 1 107 ? 10.843 -7.516 -15.702 1.00 98.00 107 GLN A CA 1
ATOM 819 C C . GLN A 1 107 ? 11.864 -6.878 -14.749 1.00 98.00 107 GLN A C 1
ATOM 821 O O . GLN A 1 107 ? 13.050 -6.861 -15.066 1.00 98.00 107 GLN A O 1
ATOM 826 N N . LEU A 1 108 ? 11.462 -6.395 -13.564 1.00 97.81 108 LEU A N 1
ATOM 827 C CA . LEU A 1 108 ? 12.404 -5.796 -12.603 1.00 97.81 108 LEU A CA 1
ATOM 828 C C . LEU A 1 108 ? 13.527 -6.747 -12.130 1.00 97.81 108 LEU A C 1
ATOM 830 O O . LEU A 1 108 ? 14.656 -6.267 -11.979 1.00 97.81 108 LEU A O 1
ATOM 834 N N . PRO A 1 109 ? 13.312 -8.071 -11.952 1.00 97.81 109 PRO A N 1
ATOM 835 C CA . PRO A 1 109 ? 14.403 -8.995 -11.631 1.00 97.81 109 PRO A CA 1
ATOM 836 C C . PRO A 1 109 ? 15.518 -8.993 -12.684 1.00 97.81 109 PRO A C 1
ATOM 838 O O . PRO A 1 109 ? 16.696 -9.037 -12.337 1.00 97.81 109 PRO A O 1
ATOM 841 N N . LEU A 1 110 ? 15.154 -8.873 -13.967 1.00 96.94 110 LEU A N 1
ATOM 842 C CA . LEU A 1 110 ? 16.101 -8.808 -15.090 1.00 96.94 110 LEU A CA 1
ATOM 843 C C . LEU A 1 110 ? 16.931 -7.517 -15.081 1.00 96.94 110 LEU A C 1
ATOM 845 O O . LEU A 1 110 ? 17.964 -7.428 -15.734 1.00 96.94 110 LEU A O 1
ATOM 849 N N . LEU A 1 111 ? 16.492 -6.523 -14.309 1.00 96.25 111 LEU A N 1
ATOM 850 C CA . LEU A 1 111 ? 17.149 -5.236 -14.109 1.00 96.25 111 LEU A CA 1
ATOM 851 C C . LEU A 1 111 ? 17.893 -5.172 -12.764 1.00 96.25 111 LEU A C 1
ATOM 853 O O . LEU A 1 111 ? 18.278 -4.091 -12.318 1.00 96.25 111 LEU A O 1
ATOM 857 N N . GLY A 1 112 ? 18.079 -6.316 -12.095 1.00 95.25 112 GLY A N 1
ATOM 858 C CA . GLY A 1 112 ? 18.828 -6.423 -10.841 1.00 95.25 112 GLY A CA 1
ATOM 859 C C . GLY A 1 112 ? 18.077 -5.925 -9.604 1.00 95.25 112 GLY A C 1
ATOM 860 O O . GLY A 1 112 ? 18.699 -5.614 -8.585 1.00 95.25 112 GLY A O 1
ATOM 861 N N . TRP A 1 113 ? 16.749 -5.811 -9.664 1.00 97.50 113 TRP A N 1
ATOM 862 C CA . TRP A 1 113 ? 15.948 -5.523 -8.475 1.00 97.50 113 TRP A CA 1
ATOM 863 C C . TRP A 1 113 ? 15.838 -6.758 -7.589 1.00 97.50 113 TRP A C 1
ATOM 865 O O . TRP A 1 113 ? 15.671 -7.875 -8.079 1.00 97.50 113 TRP A O 1
ATOM 875 N N . SER A 1 114 ? 15.921 -6.558 -6.273 1.00 97.88 114 SER A N 1
ATOM 876 C CA . SER A 1 114 ? 15.741 -7.659 -5.334 1.00 97.88 114 SER A CA 1
ATOM 877 C C . SER A 1 114 ? 14.263 -8.037 -5.238 1.00 97.88 114 SER A C 1
ATOM 879 O O . SER A 1 114 ? 13.376 -7.201 -5.426 1.00 97.88 114 SER A O 1
ATOM 881 N N . SER A 1 115 ? 13.985 -9.294 -4.893 1.00 97.19 115 SER A N 1
ATOM 882 C CA . SER A 1 115 ? 12.615 -9.749 -4.633 1.00 97.19 115 SER A CA 1
ATOM 883 C C . SER A 1 115 ? 11.940 -8.962 -3.507 1.00 97.19 115 SER A C 1
ATOM 885 O O . SER A 1 115 ? 10.729 -8.780 -3.540 1.00 97.19 115 SER A O 1
ATOM 887 N N . GLU A 1 116 ? 12.712 -8.468 -2.537 1.00 96.88 116 GLU A N 1
ATOM 888 C CA . GLU A 1 116 ? 12.208 -7.639 -1.441 1.00 96.88 116 GLU A CA 1
ATOM 889 C C . GLU A 1 116 ? 11.743 -6.263 -1.940 1.00 96.88 116 GLU A C 1
ATOM 891 O O . GLU A 1 116 ? 10.619 -5.857 -1.649 1.00 96.88 116 GLU A O 1
ATOM 896 N N . ASP A 1 117 ? 12.544 -5.577 -2.762 1.00 97.75 117 ASP A N 1
ATOM 897 C CA . ASP A 1 117 ? 12.155 -4.290 -3.359 1.00 97.75 117 ASP A CA 1
ATOM 898 C C . ASP A 1 117 ? 10.904 -4.429 -4.231 1.00 97.75 117 ASP A C 1
ATOM 900 O O . ASP A 1 117 ? 10.000 -3.595 -4.184 1.00 97.75 117 ASP A O 1
ATOM 904 N N . ILE A 1 118 ? 10.844 -5.506 -5.019 1.00 97.75 118 ILE A N 1
ATOM 905 C CA . ILE A 1 118 ? 9.692 -5.820 -5.866 1.00 97.75 118 ILE A CA 1
ATOM 906 C C . ILE A 1 118 ? 8.467 -6.096 -4.993 1.00 97.75 118 ILE A C 1
ATOM 908 O O . ILE A 1 118 ? 7.388 -5.572 -5.269 1.00 97.75 118 ILE A O 1
ATOM 912 N N . ASN A 1 119 ? 8.617 -6.856 -3.904 1.00 97.06 119 ASN A N 1
ATOM 913 C CA . ASN A 1 119 ? 7.524 -7.077 -2.966 1.00 97.06 119 ASN A CA 1
ATOM 914 C C . ASN A 1 119 ? 7.021 -5.751 -2.383 1.00 97.06 119 ASN A C 1
ATOM 916 O O . ASN A 1 119 ? 5.821 -5.495 -2.429 1.00 97.06 119 ASN A O 1
ATOM 920 N N . PHE A 1 120 ? 7.909 -4.878 -1.906 1.00 97.44 120 PHE A N 1
ATOM 921 C CA . PHE A 1 120 ? 7.526 -3.575 -1.357 1.00 97.44 120 PHE A CA 1
ATOM 922 C C . PHE A 1 120 ? 6.878 -2.633 -2.371 1.00 97.44 120 PHE A C 1
ATOM 924 O O . PHE A 1 120 ? 6.041 -1.820 -1.979 1.00 97.44 120 PHE A O 1
ATOM 931 N N . LEU A 1 121 ? 7.244 -2.739 -3.649 1.00 97.06 121 LEU A N 1
ATOM 932 C CA . LEU A 1 121 ? 6.651 -1.949 -4.723 1.00 97.06 121 LEU A CA 1
ATOM 933 C C . LEU A 1 121 ? 5.257 -2.450 -5.122 1.00 97.06 121 LEU A C 1
ATOM 935 O O . LEU A 1 121 ? 4.405 -1.648 -5.485 1.00 97.06 121 LEU A O 1
ATOM 939 N N . LEU A 1 122 ? 5.033 -3.766 -5.103 1.00 95.94 122 LEU A N 1
ATOM 940 C CA . LEU A 1 122 ? 3.834 -4.366 -5.697 1.00 95.94 122 LEU A CA 1
ATOM 941 C C . LEU A 1 122 ? 2.787 -4.802 -4.677 1.00 95.94 122 LEU A C 1
ATOM 943 O O . LEU A 1 122 ? 1.600 -4.836 -5.002 1.00 95.94 122 LEU A O 1
ATOM 947 N N . ARG A 1 123 ? 3.225 -5.220 -3.489 1.00 94.75 123 ARG A N 1
ATOM 948 C CA . ARG A 1 123 ? 2.390 -5.909 -2.496 1.00 94.75 123 ARG A CA 1
ATOM 949 C C . ARG A 1 123 ? 2.505 -5.277 -1.125 1.00 94.75 123 ARG A C 1
ATOM 951 O O . ARG A 1 123 ? 1.475 -5.063 -0.515 1.00 94.75 123 ARG A O 1
ATOM 958 N N . GLY A 1 124 ? 3.710 -4.933 -0.682 1.00 95.00 124 GLY A N 1
ATOM 959 C CA . GLY A 1 124 ? 3.990 -4.482 0.678 1.00 95.00 124 GLY A CA 1
ATOM 960 C C . GLY A 1 124 ? 4.033 -5.634 1.683 1.00 95.00 124 GLY A C 1
ATOM 961 O O . GLY A 1 124 ? 3.947 -6.811 1.323 1.00 95.00 124 GLY A O 1
ATOM 962 N N . ASN A 1 125 ? 4.187 -5.286 2.957 1.00 93.50 125 ASN A N 1
ATOM 963 C CA . ASN A 1 125 ? 4.093 -6.236 4.063 1.00 93.50 125 ASN A CA 1
ATOM 964 C C . ASN A 1 125 ? 2.668 -6.309 4.596 1.00 93.50 125 ASN A C 1
ATOM 966 O O . ASN A 1 125 ? 1.855 -5.428 4.358 1.00 93.50 125 ASN A O 1
ATOM 970 N N . GLN A 1 126 ? 2.363 -7.334 5.373 1.00 91.31 126 GLN A N 1
ATOM 971 C CA . GLN A 1 126 ? 1.082 -7.386 6.066 1.00 91.31 126 GLN A CA 1
ATOM 972 C C . GLN A 1 126 ? 0.945 -6.245 7.079 1.00 91.31 126 GLN A C 1
ATOM 974 O O . GLN A 1 126 ? 1.937 -5.754 7.622 1.00 91.31 126 GLN A O 1
ATOM 979 N N . VAL A 1 127 ? -0.299 -5.854 7.354 1.00 92.44 127 VAL A N 1
ATOM 980 C CA . VAL A 1 127 ? -0.626 -4.800 8.326 1.00 92.44 127 VAL A CA 1
ATOM 981 C C . VAL A 1 127 ? -0.075 -5.107 9.724 1.00 92.44 127 VAL A C 1
ATOM 983 O O . VAL A 1 127 ? 0.330 -4.193 10.431 1.00 92.44 127 VAL A O 1
ATOM 986 N N . GLU A 1 128 ? 0.025 -6.380 10.111 1.00 90.31 128 GLU A N 1
ATOM 987 C CA . GLU A 1 128 ? 0.629 -6.806 11.374 1.00 90.31 128 GLU A CA 1
ATOM 988 C C . GLU A 1 128 ? 2.099 -6.374 11.489 1.00 90.31 128 GLU A C 1
ATOM 990 O O . GLU A 1 128 ? 2.498 -5.887 12.538 1.00 90.31 128 GLU A O 1
ATOM 995 N N . VAL A 1 129 ? 2.878 -6.423 10.401 1.00 89.50 129 VAL A N 1
ATOM 996 C CA . VAL A 1 129 ? 4.273 -5.936 10.395 1.00 89.50 129 VAL A CA 1
ATOM 997 C C . VAL A 1 129 ? 4.328 -4.418 10.593 1.00 89.50 129 VAL A C 1
ATOM 999 O O . VAL A 1 129 ? 5.240 -3.902 11.240 1.00 89.50 129 VAL A O 1
ATOM 1002 N N . MET A 1 130 ? 3.347 -3.683 10.052 1.00 91.88 130 MET A N 1
ATOM 1003 C CA . MET A 1 130 ? 3.204 -2.255 10.344 1.00 91.88 130 MET A CA 1
ATOM 1004 C C . MET A 1 130 ? 2.919 -2.050 11.834 1.00 91.88 130 MET A C 1
ATOM 1006 O O . MET A 1 130 ? 3.639 -1.298 12.482 1.00 91.88 130 MET A O 1
ATOM 1010 N N . LEU A 1 131 ? 1.943 -2.757 12.403 1.00 91.75 131 LEU A N 1
ATOM 1011 C CA . LEU A 1 131 ? 1.579 -2.639 13.817 1.00 91.75 131 LEU A CA 1
ATOM 1012 C C . LEU A 1 131 ? 2.738 -3.015 14.759 1.00 91.75 131 LEU A C 1
ATOM 1014 O O . LEU A 1 131 ? 2.961 -2.331 15.755 1.00 91.75 131 LEU A O 1
ATOM 1018 N N . GLU A 1 132 ? 3.519 -4.043 14.423 1.00 89.38 132 GLU A N 1
ATOM 1019 C CA . GLU A 1 132 ? 4.722 -4.448 15.165 1.00 89.38 132 GLU A CA 1
ATOM 1020 C C . GLU A 1 132 ? 5.776 -3.337 15.223 1.00 89.38 132 GLU A C 1
ATOM 1022 O O . GLU A 1 132 ? 6.470 -3.207 16.229 1.00 89.38 132 GLU A O 1
ATOM 1027 N N . SER A 1 133 ? 5.862 -2.479 14.198 1.00 88.56 133 SER A N 1
ATOM 1028 C CA . SER A 1 133 ? 6.777 -1.328 14.209 1.00 88.56 133 SER A CA 1
ATOM 1029 C C . SER A 1 133 ? 6.407 -0.249 15.240 1.00 88.56 133 SER A C 1
ATOM 1031 O O . SER A 1 133 ? 7.261 0.564 15.594 1.00 88.56 133 SER A O 1
ATOM 1033 N N . TYR A 1 134 ? 5.172 -0.281 15.753 1.00 88.62 134 TYR A N 1
ATOM 1034 C CA . TYR A 1 134 ? 4.665 0.583 16.826 1.00 88.62 134 TYR A CA 1
ATOM 1035 C C . TYR A 1 134 ? 4.543 -0.140 18.177 1.00 88.62 134 TYR A C 1
ATOM 1037 O O . TYR A 1 134 ? 4.332 0.504 19.206 1.00 88.62 134 TYR A O 1
ATOM 1045 N N . ALA A 1 135 ? 4.660 -1.468 18.200 1.00 83.62 135 ALA A N 1
ATOM 1046 C CA . ALA A 1 135 ? 4.526 -2.258 19.414 1.00 83.62 135 ALA A CA 1
ATOM 1047 C C . ALA A 1 135 ? 5.812 -2.237 20.254 1.00 83.62 135 ALA A C 1
ATOM 1049 O O . ALA A 1 135 ? 6.932 -2.213 19.742 1.00 83.62 135 ALA A O 1
ATOM 1050 N N . ALA A 1 136 ? 5.665 -2.309 21.579 1.00 68.56 136 ALA A N 1
ATOM 1051 C CA . ALA A 1 136 ? 6.795 -2.480 22.484 1.00 68.56 136 ALA A CA 1
ATOM 1052 C C . ALA A 1 136 ? 7.307 -3.935 22.427 1.00 68.56 136 ALA A C 1
ATOM 1054 O O . ALA A 1 136 ? 6.884 -4.770 23.215 1.00 68.56 136 ALA A O 1
ATOM 1055 N N . SER A 1 137 ? 8.188 -4.224 21.466 1.00 59.09 137 SER A N 1
ATOM 1056 C CA . SER A 1 137 ? 9.195 -5.306 21.346 1.00 59.09 137 SER A CA 1
ATOM 1057 C C . SER A 1 137 ? 8.904 -6.763 21.781 1.00 59.09 137 SER A C 1
ATOM 1059 O O . SER A 1 137 ? 9.821 -7.576 21.681 1.00 59.09 137 SER A O 1
ATOM 1061 N N . ALA A 1 138 ? 7.720 -7.152 22.261 1.00 55.62 138 ALA A N 1
ATOM 1062 C CA . ALA A 1 138 ? 7.515 -8.475 22.876 1.00 55.62 138 ALA A CA 1
ATOM 1063 C C . ALA A 1 138 ? 6.226 -9.213 22.475 1.00 55.62 138 ALA A C 1
ATOM 1065 O O . ALA A 1 138 ? 6.044 -10.358 22.889 1.00 55.62 138 ALA A O 1
ATOM 1066 N N . GLU A 1 139 ? 5.348 -8.610 21.674 1.00 61.84 139 GLU A N 1
ATOM 1067 C CA . GLU A 1 139 ? 4.099 -9.244 21.244 1.00 61.84 139 GLU A CA 1
ATOM 1068 C C . GLU A 1 139 ? 4.133 -9.507 19.741 1.00 61.84 139 GLU A C 1
ATOM 1070 O O . GLU A 1 139 ? 4.163 -8.579 18.939 1.00 61.84 139 GLU A O 1
ATOM 1075 N N . THR A 1 140 ? 4.133 -10.785 19.364 1.00 66.44 140 THR A N 1
ATOM 1076 C CA . THR A 1 140 ? 3.891 -11.209 17.983 1.00 66.44 140 THR A CA 1
ATOM 1077 C C . THR A 1 140 ? 2.409 -11.056 17.679 1.00 66.44 140 THR A C 1
ATOM 1079 O O . THR A 1 140 ? 1.566 -11.576 18.420 1.00 66.44 140 THR A O 1
ATOM 1082 N N . LEU A 1 141 ? 2.084 -10.357 16.596 1.00 71.88 141 LEU A N 1
ATOM 1083 C CA . LEU A 1 141 ? 0.707 -10.218 16.147 1.00 71.88 141 LEU A CA 1
ATOM 1084 C C . LEU A 1 141 ? 0.366 -11.400 15.239 1.00 71.88 141 LEU A C 1
ATOM 1086 O O . LEU A 1 141 ? 0.853 -11.500 14.115 1.00 71.88 141 LEU A O 1
ATOM 1090 N N . ASP A 1 142 ? -0.469 -12.316 15.734 1.00 67.81 142 ASP A N 1
ATOM 1091 C CA . ASP A 1 142 ? -0.954 -13.425 14.916 1.00 67.81 142 ASP A CA 1
ATOM 1092 C C . ASP A 1 142 ? -1.771 -12.886 13.737 1.00 67.81 142 ASP A C 1
ATOM 1094 O O . ASP A 1 142 ? -2.697 -12.083 13.908 1.00 67.81 142 ASP A O 1
ATOM 1098 N N . GLN A 1 143 ? -1.459 -13.374 12.535 1.00 64.75 143 GLN A N 1
ATOM 1099 C CA . GLN A 1 143 ? -2.234 -13.055 11.342 1.00 64.75 143 GLN A CA 1
ATOM 1100 C C . GLN A 1 143 ? -3.686 -13.489 11.531 1.00 64.75 143 GLN A C 1
ATOM 1102 O O . GLN A 1 143 ? -3.994 -14.655 11.796 1.00 64.75 143 GLN A O 1
ATOM 1107 N N . GLY A 1 144 ? -4.595 -12.536 11.351 1.00 63.97 144 GLY A N 1
ATOM 1108 C CA . GLY A 1 144 ? -6.023 -12.804 11.367 1.00 63.97 144 GLY A CA 1
ATOM 1109 C C . GLY A 1 144 ? -6.504 -13.694 10.222 1.00 63.97 144 GLY A C 1
ATOM 1110 O O . GLY A 1 144 ? -5.828 -13.922 9.222 1.00 63.97 144 GLY A O 1
ATOM 1111 N N . GLY A 1 145 ? -7.759 -14.139 10.319 1.00 68.25 145 GLY A N 1
ATOM 1112 C CA . GLY A 1 145 ? -8.413 -14.885 9.239 1.00 68.25 145 GLY A CA 1
ATOM 1113 C C . GLY A 1 145 ? -8.830 -14.033 8.029 1.00 68.25 145 GLY A C 1
ATOM 1114 O O . GLY A 1 145 ? -9.139 -14.597 6.978 1.00 68.25 145 GLY A O 1
ATOM 1115 N N . TYR A 1 146 ? -8.874 -12.702 8.160 1.00 77.31 146 TYR A N 1
ATOM 1116 C CA . TYR A 1 146 ? -9.215 -11.787 7.066 1.00 77.31 146 TYR A CA 1
ATOM 1117 C C . TYR A 1 146 ? -7.952 -11.388 6.299 1.00 77.31 146 TYR A C 1
ATOM 1119 O O . TYR A 1 146 ? -7.069 -10.751 6.860 1.00 77.31 146 TYR A O 1
ATOM 1127 N N . ARG A 1 147 ? -7.867 -11.782 5.024 1.00 77.75 147 ARG A N 1
ATOM 1128 C CA . ARG A 1 147 ? -6.644 -11.657 4.210 1.00 77.75 147 ARG A CA 1
ATOM 1129 C C . ARG A 1 147 ? -6.562 -10.369 3.394 1.00 77.75 147 ARG A C 1
ATOM 1131 O O . ARG A 1 147 ? -5.482 -10.013 2.942 1.00 77.75 147 ARG A O 1
ATOM 1138 N N . ASP A 1 148 ? -7.681 -9.675 3.208 1.00 85.56 148 ASP A N 1
ATOM 1139 C CA . ASP A 1 148 ? -7.772 -8.496 2.343 1.00 85.56 148 ASP A CA 1
ATOM 1140 C C . ASP A 1 148 ? -7.485 -7.195 3.130 1.00 85.56 148 ASP A C 1
ATOM 1142 O O . ASP A 1 148 ? -8.202 -6.206 2.998 1.00 85.56 148 ASP A O 1
ATOM 1146 N N . THR A 1 149 ? -6.451 -7.189 3.985 1.00 88.81 149 THR A N 1
ATOM 1147 C CA . THR A 1 149 ? -6.005 -6.008 4.765 1.00 88.81 149 THR A CA 1
ATOM 1148 C C . THR A 1 149 ? -5.039 -5.091 4.009 1.00 88.81 149 THR A C 1
ATOM 1150 O O . THR A 1 149 ? -4.560 -4.091 4.555 1.00 88.81 149 THR A O 1
ATOM 1153 N N . GLY A 1 150 ? -4.792 -5.417 2.737 1.00 91.19 150 GLY A N 1
ATOM 1154 C CA . GLY A 1 150 ? -3.782 -4.790 1.894 1.00 91.19 150 GLY A CA 1
ATOM 1155 C C . GLY A 1 150 ? -2.368 -5.059 2.385 1.00 91.19 150 GLY A C 1
ATOM 1156 O O . GLY A 1 150 ? -2.153 -5.666 3.437 1.00 91.19 150 GLY A O 1
ATOM 1157 N N . GLY A 1 151 ? -1.393 -4.591 1.617 1.00 95.25 151 GLY A N 1
ATOM 1158 C CA . GLY A 1 151 ? -0.025 -4.540 2.087 1.00 95.25 151 GLY A CA 1
ATOM 1159 C C . GLY A 1 151 ? 0.509 -3.125 2.222 1.00 95.25 151 GLY A C 1
ATOM 1160 O O . GLY A 1 151 ? 0.052 -2.181 1.581 1.00 95.25 151 GLY A O 1
ATOM 1161 N N . TRP A 1 152 ? 1.449 -3.008 3.146 1.00 96.69 152 TRP A N 1
ATOM 1162 C CA . TRP A 1 152 ? 1.885 -1.789 3.792 1.00 96.69 152 TRP A CA 1
ATOM 1163 C C . TRP A 1 152 ? 3.391 -1.659 3.611 1.00 96.69 152 TRP A C 1
ATOM 1165 O O . TRP A 1 152 ? 4.160 -2.533 4.024 1.00 96.69 152 TRP A O 1
ATOM 1175 N N . THR A 1 153 ? 3.815 -0.562 2.996 1.00 97.75 153 THR A N 1
ATOM 1176 C CA . THR A 1 153 ? 5.228 -0.240 2.790 1.00 97.75 153 THR A CA 1
ATOM 1177 C C . THR A 1 153 ? 5.547 1.071 3.515 1.00 97.75 153 THR A C 1
ATOM 1179 O O . THR A 1 153 ? 4.887 2.078 3.245 1.00 97.75 153 THR A O 1
ATOM 1182 N N . PRO A 1 154 ? 6.550 1.098 4.418 1.00 97.06 154 PRO A N 1
ATOM 1183 C CA . PRO A 1 154 ? 6.956 2.325 5.098 1.00 97.06 154 PRO A CA 1
ATOM 1184 C C . PRO A 1 154 ? 7.440 3.391 4.109 1.00 97.06 154 PRO A C 1
ATOM 1186 O O . PRO A 1 154 ? 8.179 3.082 3.171 1.00 97.06 154 PRO A O 1
ATOM 1189 N N . GLY A 1 155 ? 7.118 4.656 4.364 1.00 97.25 155 GLY A N 1
ATOM 1190 C CA . GLY A 1 155 ? 7.446 5.795 3.504 1.00 97.25 155 GLY A CA 1
ATOM 1191 C C . GLY A 1 155 ? 8.933 5.934 3.188 1.00 97.25 155 GLY A C 1
ATOM 1192 O O . GLY A 1 155 ? 9.304 6.148 2.036 1.00 97.25 155 GLY A O 1
ATOM 1193 N N . ARG A 1 156 ? 9.805 5.687 4.173 1.00 96.81 156 ARG A N 1
ATOM 1194 C CA . ARG A 1 156 ? 11.268 5.630 3.971 1.00 96.81 156 ARG A CA 1
ATOM 1195 C C . ARG A 1 156 ? 11.699 4.595 2.922 1.00 96.81 156 ARG A C 1
ATOM 1197 O O . ARG A 1 156 ? 12.601 4.846 2.125 1.00 96.81 156 ARG A O 1
ATOM 1204 N N . THR A 1 157 ? 11.046 3.431 2.902 1.00 97.94 157 THR A N 1
ATOM 1205 C CA . THR A 1 157 ? 11.297 2.380 1.908 1.00 97.94 157 THR A CA 1
ATOM 1206 C C . THR A 1 157 ? 10.760 2.831 0.556 1.00 97.94 157 THR A C 1
ATOM 1208 O O . THR A 1 157 ? 11.452 2.703 -0.450 1.00 97.94 157 THR A O 1
ATOM 1211 N N . VAL A 1 158 ? 9.580 3.457 0.532 1.00 97.88 158 VAL A N 1
ATOM 1212 C CA . VAL A 1 158 ? 9.014 4.054 -0.683 1.00 97.88 158 VAL A CA 1
ATOM 1213 C C . VAL A 1 158 ? 9.944 5.106 -1.293 1.00 97.88 158 VAL A C 1
ATOM 1215 O O . VAL A 1 158 ? 10.155 5.076 -2.502 1.00 97.88 158 VAL A O 1
ATOM 1218 N N . GLN A 1 159 ? 10.565 5.986 -0.500 1.00 98.00 159 GLN A N 1
ATOM 1219 C CA . GLN A 1 159 ? 11.528 6.964 -1.025 1.00 98.00 159 GLN A CA 1
ATOM 1220 C C . GLN A 1 159 ? 12.759 6.297 -1.644 1.00 98.00 159 GLN A C 1
ATOM 1222 O O . GLN A 1 159 ? 13.239 6.732 -2.695 1.00 98.00 159 GLN A O 1
ATOM 1227 N N . ALA A 1 160 ? 13.260 5.220 -1.033 1.00 97.75 160 ALA A N 1
ATOM 1228 C CA . ALA A 1 160 ? 14.364 4.451 -1.598 1.00 97.75 160 ALA A CA 1
ATOM 1229 C C . ALA A 1 160 ? 13.977 3.808 -2.943 1.00 97.75 160 ALA A C 1
ATOM 1231 O O . ALA A 1 160 ? 14.739 3.904 -3.909 1.00 97.75 160 ALA A O 1
ATOM 1232 N N . LEU A 1 161 ? 12.778 3.220 -3.034 1.00 98.12 161 LEU A N 1
ATOM 1233 C CA . LEU A 1 161 ? 12.241 2.649 -4.275 1.00 98.12 161 LEU A CA 1
ATOM 1234 C C . LEU A 1 161 ? 12.034 3.721 -5.348 1.00 98.12 161 LEU A C 1
ATOM 1236 O O . LEU A 1 161 ? 12.462 3.532 -6.484 1.00 98.12 161 LEU A O 1
ATOM 1240 N N . LYS A 1 162 ? 11.455 4.870 -4.983 1.00 97.81 162 LYS A N 1
ATOM 1241 C CA . LYS A 1 162 ? 11.252 6.022 -5.871 1.00 97.81 162 LYS A CA 1
ATOM 1242 C C . LYS A 1 162 ? 12.567 6.474 -6.491 1.00 97.81 162 LYS A C 1
ATOM 1244 O O . LYS A 1 162 ? 12.669 6.555 -7.708 1.00 97.81 162 LYS A O 1
ATOM 1249 N N . LYS A 1 163 ? 13.615 6.648 -5.680 1.00 96.94 163 LYS A N 1
ATOM 1250 C CA . LYS A 1 163 ? 14.948 7.013 -6.180 1.00 96.94 163 LYS A CA 1
ATOM 1251 C C . LYS A 1 163 ? 15.493 5.996 -7.188 1.00 96.94 163 LYS A C 1
ATOM 1253 O O . LYS A 1 163 ? 16.125 6.389 -8.167 1.00 96.94 163 LYS A O 1
ATOM 1258 N N . ARG A 1 164 ? 15.263 4.699 -6.966 1.00 96.56 164 ARG A N 1
ATOM 1259 C CA . ARG A 1 164 ? 15.680 3.643 -7.904 1.00 96.56 164 ARG A CA 1
ATOM 1260 C C . ARG A 1 164 ? 14.857 3.651 -9.190 1.00 96.56 164 ARG A C 1
ATOM 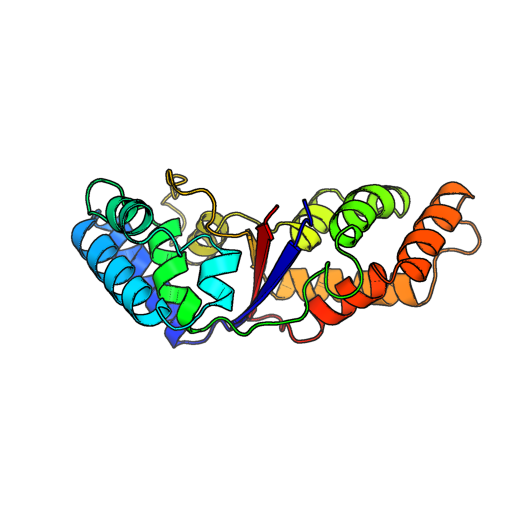1262 O O . ARG A 1 164 ? 15.436 3.467 -10.257 1.00 96.56 164 ARG A O 1
ATOM 1269 N N . LEU A 1 165 ? 13.547 3.893 -9.113 1.00 97.12 165 LEU A N 1
ATOM 1270 C CA . LEU A 1 165 ? 12.696 4.070 -10.295 1.00 97.12 165 LEU A CA 1
ATOM 1271 C C . LEU A 1 165 ? 13.113 5.300 -11.102 1.00 97.12 165 LEU A C 1
ATOM 1273 O O . LEU A 1 165 ? 13.218 5.210 -12.320 1.00 97.12 165 LEU A O 1
ATOM 1277 N N . ASP A 1 166 ? 13.420 6.414 -10.440 1.00 95.62 166 ASP A N 1
ATOM 1278 C CA . ASP A 1 166 ? 13.866 7.642 -11.100 1.00 95.62 166 ASP A CA 1
ATOM 1279 C C . ASP A 1 166 ? 15.191 7.432 -11.838 1.00 95.62 166 ASP A C 1
ATOM 1281 O O . ASP A 1 166 ? 15.346 7.860 -12.980 1.00 95.62 166 ASP A O 1
ATOM 1285 N N . GLN A 1 167 ? 16.134 6.707 -11.229 1.00 94.50 167 GLN A N 1
ATOM 1286 C CA . GLN A 1 167 ? 17.370 6.299 -11.903 1.00 94.50 167 GLN A CA 1
ATOM 1287 C C . GLN A 1 167 ? 17.084 5.410 -13.116 1.00 94.50 167 GLN A C 1
ATOM 1289 O O . GLN A 1 167 ? 17.635 5.643 -14.191 1.00 94.50 167 GLN A O 1
ATOM 1294 N N . LEU A 1 168 ? 16.190 4.431 -12.964 1.00 94.69 168 LEU A N 1
ATOM 1295 C CA . LEU A 1 168 ? 15.805 3.528 -14.044 1.00 94.69 168 LEU A CA 1
ATOM 1296 C C . LEU A 1 168 ? 15.106 4.262 -15.201 1.00 94.69 168 LEU A C 1
ATOM 1298 O O . LEU A 1 168 ? 15.297 3.904 -16.363 1.00 94.69 168 LEU A O 1
ATOM 1302 N N . ALA A 1 169 ? 14.329 5.305 -14.909 1.00 91.62 169 ALA A N 1
ATOM 1303 C CA . ALA A 1 169 ? 13.650 6.121 -15.912 1.00 91.62 169 ALA A CA 1
ATOM 1304 C C . ALA A 1 169 ? 14.628 6.947 -16.767 1.00 91.62 169 ALA A C 1
ATOM 1306 O O . ALA A 1 169 ? 14.366 7.170 -17.952 1.00 91.62 169 ALA A O 1
ATOM 1307 N N . VAL A 1 170 ? 15.767 7.365 -16.197 1.00 91.38 170 VAL A N 1
ATOM 1308 C CA . VAL A 1 170 ? 16.840 8.054 -16.938 1.00 91.38 170 VAL A CA 1
ATOM 1309 C C . VAL A 1 170 ? 17.519 7.105 -17.930 1.00 91.38 170 VAL A C 1
ATOM 1311 O O . VAL A 1 170 ? 17.848 7.514 -19.044 1.00 91.38 170 VAL A O 1
ATOM 1314 N N . GLY A 1 171 ? 17.692 5.837 -17.558 1.00 90.62 171 GLY A N 1
ATOM 1315 C CA . GLY A 1 171 ? 18.232 4.799 -18.430 1.00 90.62 171 GLY A CA 1
ATOM 1316 C C . GLY A 1 171 ? 18.911 3.672 -17.661 1.00 90.62 171 GLY A C 1
ATOM 1317 O O . GLY A 1 171 ? 19.079 3.736 -16.445 1.00 90.62 171 GLY A O 1
ATOM 1318 N N . ILE A 1 172 ? 19.330 2.638 -18.391 1.00 92.75 172 ILE A N 1
ATOM 1319 C CA . ILE A 1 172 ? 20.158 1.548 -17.858 1.00 92.75 172 ILE A CA 1
ATOM 1320 C C . ILE A 1 172 ? 21.598 1.648 -18.371 1.00 92.75 172 ILE A C 1
ATOM 1322 O O . ILE A 1 172 ? 21.917 2.485 -19.216 1.00 92.75 172 ILE A O 1
ATOM 1326 N N . SER A 1 173 ? 22.486 0.803 -17.840 1.00 88.31 173 SER A N 1
ATOM 1327 C CA . SER A 1 173 ? 23.893 0.755 -18.254 1.00 88.31 173 SER A CA 1
ATOM 1328 C C . SER A 1 173 ? 24.032 0.582 -19.777 1.00 88.31 173 SER A C 1
ATOM 1330 O O . SER A 1 173 ? 23.371 -0.289 -20.340 1.00 88.31 173 SER A O 1
ATOM 1332 N N . PRO A 1 174 ? 24.943 1.313 -20.449 1.00 81.31 174 PRO A N 1
ATOM 1333 C CA . PRO A 1 174 ? 25.240 1.101 -21.870 1.00 81.31 174 PRO A CA 1
ATOM 1334 C C . PRO A 1 174 ? 25.908 -0.256 -22.154 1.00 81.31 174 PRO A C 1
ATOM 1336 O O . PRO A 1 174 ? 26.048 -0.642 -23.309 1.00 81.31 174 PRO A O 1
ATOM 1339 N N . HIS A 1 175 ? 26.333 -0.969 -21.107 1.00 87.69 175 HIS A N 1
ATOM 1340 C CA . HIS A 1 175 ? 26.870 -2.330 -21.172 1.00 87.69 175 HIS A CA 1
ATOM 1341 C C . HIS A 1 175 ? 25.887 -3.375 -20.624 1.00 87.69 175 HIS A C 1
ATOM 1343 O O . HIS A 1 175 ? 26.306 -4.479 -20.281 1.00 87.69 175 HIS A O 1
ATOM 1349 N N . ALA A 1 176 ? 24.610 -3.016 -20.463 1.00 90.06 176 ALA A N 1
ATOM 1350 C CA . ALA A 1 176 ? 23.569 -3.977 -20.129 1.00 90.06 176 ALA A CA 1
ATOM 1351 C C . ALA A 1 176 ? 23.454 -5.036 -21.235 1.00 90.06 176 ALA A C 1
ATOM 1353 O O . ALA A 1 176 ? 23.668 -4.736 -22.411 1.00 90.06 176 ALA A O 1
ATOM 1354 N N . ASP A 1 177 ? 23.133 -6.268 -20.850 1.00 94.50 177 ASP A N 1
ATOM 1355 C CA . ASP A 1 177 ? 22.849 -7.321 -21.817 1.00 94.50 177 ASP A CA 1
ATOM 1356 C C . ASP A 1 177 ? 21.518 -7.072 -22.554 1.00 94.50 177 ASP A C 1
ATOM 1358 O O . ASP A 1 177 ? 20.692 -6.238 -22.159 1.00 94.50 177 ASP A O 1
ATOM 1362 N N . ASP A 1 178 ? 21.310 -7.805 -23.650 1.00 95.25 178 ASP A N 1
ATOM 1363 C CA . ASP A 1 178 ? 20.116 -7.672 -24.492 1.00 95.25 178 ASP A CA 1
ATOM 1364 C C . ASP A 1 178 ? 18.820 -7.939 -23.707 1.00 95.25 178 ASP A C 1
ATOM 1366 O O . ASP A 1 178 ? 17.774 -7.358 -24.005 1.00 95.25 178 ASP A O 1
ATOM 1370 N N . GLN A 1 179 ? 18.882 -8.792 -22.679 1.00 95.81 179 GLN A N 1
ATOM 1371 C CA . GLN A 1 179 ? 17.729 -9.144 -21.857 1.00 95.81 179 GLN A CA 1
ATOM 1372 C C . GLN A 1 179 ? 17.310 -7.979 -20.953 1.00 95.81 179 GLN A C 1
ATOM 1374 O O . GLN A 1 179 ? 16.124 -7.651 -20.887 1.00 95.81 179 GLN A O 1
ATOM 1379 N N . ALA A 1 180 ? 18.264 -7.316 -20.303 1.00 96.38 180 ALA A N 1
ATOM 1380 C CA . ALA A 1 180 ? 18.025 -6.123 -19.505 1.00 96.38 180 ALA A CA 1
ATOM 1381 C C . ALA A 1 180 ? 17.538 -4.952 -20.375 1.00 96.38 180 ALA A C 1
ATOM 1383 O O . ALA A 1 180 ? 16.604 -4.245 -19.990 1.00 96.38 180 ALA A O 1
ATOM 1384 N N . LEU A 1 181 ? 18.097 -4.769 -21.578 1.00 95.94 181 LEU A N 1
ATOM 1385 C CA . LEU A 1 181 ? 17.628 -3.752 -22.530 1.00 95.94 181 LEU A CA 1
ATOM 1386 C C . LEU A 1 181 ? 16.177 -3.988 -22.967 1.00 95.94 181 LEU A C 1
ATOM 1388 O O . LEU A 1 181 ? 15.380 -3.044 -22.978 1.00 95.94 181 LEU A O 1
ATOM 1392 N N . ALA A 1 182 ? 15.818 -5.233 -23.285 1.00 96.69 182 ALA A N 1
ATOM 1393 C CA . ALA A 1 182 ? 14.453 -5.601 -23.649 1.00 96.69 182 ALA A CA 1
ATOM 1394 C C . ALA A 1 182 ? 13.475 -5.403 -22.478 1.00 96.69 182 ALA A C 1
ATOM 1396 O O . ALA A 1 182 ? 12.421 -4.794 -22.661 1.00 96.69 182 ALA A O 1
ATOM 1397 N N . ALA A 1 183 ? 13.845 -5.846 -21.272 1.00 97.38 183 ALA A N 1
ATOM 1398 C CA . ALA A 1 183 ? 13.034 -5.687 -20.065 1.00 97.38 183 ALA A CA 1
ATOM 1399 C C . ALA A 1 183 ? 12.768 -4.207 -19.743 1.00 97.38 183 ALA A C 1
ATOM 1401 O O . ALA A 1 183 ? 11.628 -3.811 -19.495 1.00 97.38 183 ALA A O 1
ATOM 1402 N N . TRP A 1 184 ? 13.807 -3.368 -19.797 1.00 97.50 184 TRP A N 1
ATOM 1403 C CA . TRP A 1 184 ? 13.678 -1.928 -19.575 1.00 97.50 184 TRP A CA 1
ATOM 1404 C C . TRP A 1 184 ? 12.800 -1.252 -20.631 1.00 97.50 184 TRP A C 1
ATOM 1406 O O . TRP A 1 184 ? 11.909 -0.475 -20.282 1.00 97.50 184 TRP A O 1
ATOM 1416 N N . SER A 1 185 ? 13.017 -1.572 -21.911 1.00 96.12 185 SER A N 1
ATOM 1417 C CA . SER A 1 185 ? 12.232 -1.007 -23.015 1.00 96.12 185 SER A CA 1
ATOM 1418 C C . SER A 1 185 ? 10.755 -1.374 -22.877 1.00 96.12 185 SER A C 1
ATOM 1420 O O . SER A 1 185 ? 9.901 -0.494 -22.950 1.00 96.12 185 SER A O 1
ATOM 1422 N N . LEU A 1 186 ? 10.455 -2.636 -22.548 1.00 96.94 186 LEU A N 1
ATOM 1423 C CA . LEU A 1 186 ? 9.090 -3.107 -22.321 1.00 96.94 186 LEU A CA 1
ATOM 1424 C C . LEU A 1 186 ? 8.399 -2.358 -21.172 1.00 96.94 186 LEU A C 1
ATOM 1426 O O . LEU A 1 186 ? 7.254 -1.928 -21.317 1.00 96.94 186 LEU A O 1
ATOM 1430 N N . LEU A 1 187 ? 9.079 -2.159 -20.038 1.00 97.25 187 LEU A N 1
ATOM 1431 C CA . LEU A 1 187 ? 8.522 -1.409 -18.903 1.00 97.25 187 LEU A CA 1
ATOM 1432 C C . LEU A 1 187 ? 8.274 0.072 -19.229 1.00 97.25 187 LEU A C 1
ATOM 1434 O O . LEU A 1 187 ? 7.362 0.688 -18.674 1.00 97.25 187 LEU A O 1
ATOM 1438 N N . LYS A 1 188 ? 9.080 0.652 -20.122 1.00 95.19 188 LYS A N 1
ATOM 1439 C CA . LYS A 1 188 ? 8.927 2.038 -20.569 1.00 95.19 188 LYS A CA 1
ATOM 1440 C C . LYS A 1 188 ? 7.779 2.191 -21.568 1.00 95.19 188 LYS A C 1
ATOM 1442 O O . LYS A 1 188 ? 6.952 3.081 -21.400 1.00 95.19 188 LYS A O 1
ATOM 1447 N N . GLU A 1 189 ? 7.713 1.325 -22.574 1.00 95.62 189 GLU A N 1
ATOM 1448 C CA . GLU A 1 189 ? 6.683 1.343 -23.623 1.00 95.62 189 GLU A CA 1
ATOM 1449 C C . GLU A 1 189 ? 5.285 1.022 -23.081 1.00 95.62 189 GLU A C 1
ATOM 1451 O O . GLU A 1 189 ? 4.298 1.592 -23.537 1.00 95.62 189 GLU A O 1
ATOM 1456 N N . SER A 1 190 ? 5.197 0.152 -22.071 1.00 95.25 190 SER A N 1
ATOM 1457 C CA . SER A 1 190 ? 3.940 -0.180 -21.383 1.00 95.25 190 SER A CA 1
ATOM 1458 C C . SER A 1 190 ? 3.479 0.867 -20.365 1.00 95.25 190 SER A C 1
ATOM 1460 O O . SER A 1 190 ? 2.432 0.684 -19.753 1.00 95.25 190 SER A O 1
ATOM 1462 N N . HIS A 1 191 ? 4.249 1.942 -20.156 1.00 96.44 191 HIS A N 1
ATOM 1463 C CA . HIS A 1 191 ? 4.043 2.937 -19.096 1.00 96.44 191 HIS A CA 1
ATOM 1464 C C . HIS A 1 191 ? 4.128 2.392 -17.657 1.00 96.44 191 HIS A C 1
ATOM 1466 O O . HIS A 1 191 ? 3.902 3.145 -16.711 1.00 96.44 191 HIS A O 1
ATOM 1472 N N . ALA A 1 192 ? 4.554 1.142 -17.454 1.00 97.00 192 ALA A N 1
ATOM 1473 C CA . ALA A 1 192 ? 4.675 0.540 -16.128 1.00 97.00 192 ALA A CA 1
ATOM 1474 C C . ALA A 1 192 ? 5.650 1.299 -15.204 1.00 97.00 192 ALA A C 1
ATOM 1476 O O . ALA A 1 192 ? 5.368 1.459 -14.016 1.00 97.00 192 ALA A O 1
ATOM 1477 N N . LEU A 1 193 ? 6.770 1.821 -15.735 1.00 96.31 193 LEU A N 1
ATOM 1478 C CA . LEU A 1 193 ? 7.671 2.685 -14.950 1.00 96.31 193 LEU A CA 1
ATOM 1479 C C . LEU A 1 193 ? 7.004 4.005 -14.555 1.00 96.31 193 LEU A C 1
ATOM 1481 O O . LEU A 1 193 ? 7.164 4.450 -13.422 1.00 96.31 193 LEU A O 1
ATOM 1485 N N . ALA A 1 194 ? 6.259 4.616 -15.477 1.00 96.88 194 ALA A N 1
ATOM 1486 C CA . ALA A 1 194 ? 5.607 5.900 -15.244 1.00 96.88 194 ALA A CA 1
ATOM 1487 C C . ALA A 1 194 ? 4.494 5.777 -14.194 1.00 96.88 194 ALA A C 1
ATOM 1489 O O . ALA A 1 194 ? 4.422 6.606 -13.289 1.00 96.88 194 ALA A O 1
ATOM 1490 N N . ASP A 1 195 ? 3.687 4.714 -14.258 1.00 97.69 195 ASP A N 1
ATOM 1491 C CA . ASP A 1 195 ? 2.656 4.429 -13.255 1.00 97.69 195 ASP A CA 1
ATOM 1492 C C . ASP A 1 195 ? 3.275 4.155 -11.880 1.00 97.69 195 ASP A C 1
ATOM 1494 O O . ASP A 1 195 ? 2.800 4.679 -10.873 1.00 97.69 195 ASP A O 1
ATOM 1498 N N . ALA A 1 196 ? 4.381 3.402 -11.825 1.00 97.75 196 ALA A N 1
ATOM 1499 C CA . ALA A 1 196 ? 5.111 3.189 -10.580 1.00 97.75 196 ALA A CA 1
ATOM 1500 C C . ALA A 1 196 ? 5.647 4.511 -10.006 1.00 97.75 196 ALA A C 1
ATOM 1502 O O . ALA A 1 196 ? 5.470 4.781 -8.821 1.00 97.75 196 ALA A O 1
ATOM 1503 N N . GLN A 1 197 ? 6.241 5.380 -10.829 1.00 97.62 197 GLN A N 1
ATOM 1504 C CA . GLN A 1 197 ? 6.703 6.700 -10.385 1.00 97.62 197 GLN A CA 1
ATOM 1505 C C . GLN A 1 197 ? 5.549 7.583 -9.892 1.00 97.62 197 GLN A C 1
ATOM 1507 O O . GLN A 1 197 ? 5.680 8.221 -8.847 1.00 97.62 197 GLN A O 1
ATOM 1512 N N . ALA A 1 198 ? 4.419 7.598 -10.604 1.00 97.56 198 ALA A N 1
ATOM 1513 C CA . ALA A 1 198 ? 3.234 8.363 -10.225 1.00 97.56 198 ALA A CA 1
ATOM 1514 C C . ALA A 1 198 ? 2.640 7.880 -8.895 1.00 97.56 198 ALA A C 1
ATOM 1516 O O . ALA A 1 198 ? 2.307 8.701 -8.042 1.00 97.56 198 ALA A O 1
ATOM 1517 N N . MET A 1 199 ? 2.579 6.562 -8.682 1.00 98.00 199 MET A N 1
ATOM 1518 C CA . MET A 1 199 ? 2.130 5.965 -7.423 1.00 98.00 199 MET A CA 1
ATOM 1519 C C . MET A 1 199 ? 3.011 6.386 -6.240 1.00 98.00 199 MET A C 1
ATOM 1521 O O . MET A 1 199 ? 2.503 6.664 -5.159 1.00 98.00 199 MET A O 1
ATOM 1525 N N . LEU A 1 200 ? 4.334 6.462 -6.418 1.00 98.25 200 LEU A N 1
ATOM 1526 C CA . LEU A 1 200 ? 5.247 6.822 -5.324 1.00 98.25 200 LEU A CA 1
ATOM 1527 C C . LEU A 1 200 ? 5.440 8.341 -5.155 1.00 98.25 200 LEU A C 1
ATOM 1529 O O . LEU A 1 200 ? 6.107 8.769 -4.210 1.00 98.25 200 LEU A O 1
ATOM 1533 N N . ALA A 1 201 ? 4.903 9.169 -6.058 1.00 96.88 201 ALA A N 1
ATOM 1534 C CA . ALA A 1 201 ? 5.253 10.585 -6.167 1.00 96.88 201 ALA A CA 1
ATOM 1535 C C . ALA A 1 201 ? 4.944 11.394 -4.897 1.00 96.88 201 ALA A C 1
ATOM 1537 O O . ALA A 1 201 ? 5.793 12.184 -4.472 1.00 96.88 201 A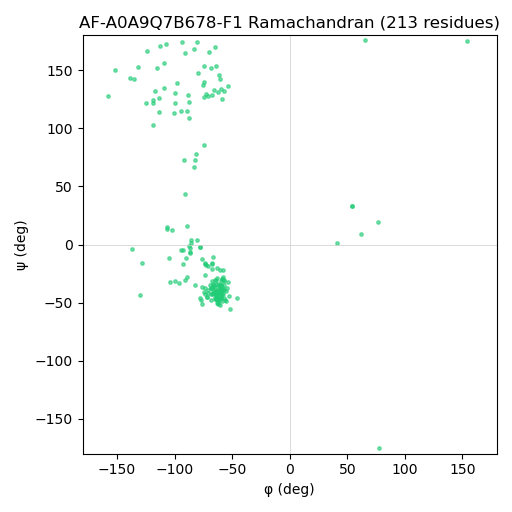LA A O 1
ATOM 1538 N N . GLU A 1 202 ? 3.767 11.168 -4.307 1.00 94.75 202 GLU A N 1
ATOM 1539 C CA . GLU A 1 202 ? 3.215 11.939 -3.181 1.00 94.75 202 GLU A CA 1
ATOM 1540 C C . GLU A 1 202 ? 3.511 11.339 -1.799 1.00 94.75 202 GLU A C 1
ATOM 1542 O O . GLU A 1 202 ? 3.164 11.935 -0.779 1.00 94.75 202 GLU A O 1
ATOM 1547 N N . ILE A 1 203 ? 4.138 10.163 -1.747 1.00 97.38 203 ILE A N 1
ATOM 1548 C CA . ILE A 1 203 ? 4.507 9.517 -0.487 1.00 97.38 203 ILE A CA 1
ATOM 1549 C C . ILE A 1 203 ? 5.725 10.237 0.097 1.00 97.38 203 ILE A C 1
ATOM 1551 O O . ILE A 1 203 ? 6.667 10.558 -0.626 1.00 97.38 203 ILE A O 1
ATOM 1555 N N . THR A 1 204 ? 5.720 10.475 1.404 1.00 96.50 204 THR A N 1
ATOM 1556 C CA . THR A 1 204 ? 6.832 11.037 2.183 1.00 96.50 204 THR A CA 1
ATOM 1557 C C . THR A 1 204 ? 7.398 9.994 3.149 1.00 96.50 204 THR A C 1
ATOM 1559 O O . THR A 1 204 ? 6.805 8.935 3.335 1.00 96.50 204 THR A O 1
ATOM 1562 N N . ASP A 1 205 ? 8.532 10.283 3.794 1.00 95.75 205 ASP A N 1
ATOM 1563 C CA . ASP A 1 205 ? 9.194 9.347 4.720 1.00 95.75 205 ASP A CA 1
ATOM 1564 C C . ASP A 1 205 ? 8.322 8.899 5.902 1.00 95.75 205 ASP A C 1
ATOM 1566 O O . ASP A 1 205 ? 8.525 7.801 6.422 1.00 95.75 205 ASP A O 1
ATOM 1570 N N . GLN A 1 206 ? 7.376 9.746 6.315 1.00 94.19 206 GLN A N 1
ATOM 1571 C CA . GLN A 1 206 ? 6.482 9.499 7.449 1.00 94.19 206 GLN A CA 1
ATOM 1572 C C . GLN A 1 206 ? 5.190 8.790 7.043 1.00 94.19 206 GLN A C 1
ATOM 1574 O O . GLN A 1 206 ? 4.428 8.363 7.898 1.00 94.19 206 GLN A O 1
ATOM 1579 N N . ASP A 1 207 ? 4.895 8.688 5.751 1.00 97.00 207 ASP A N 1
ATOM 1580 C CA . ASP A 1 207 ? 3.657 8.059 5.310 1.00 97.00 207 ASP A CA 1
ATOM 1581 C C . ASP A 1 207 ? 3.797 6.532 5.256 1.00 97.00 207 ASP A C 1
ATOM 1583 O O . ASP A 1 207 ? 4.890 5.968 5.261 1.00 97.00 207 ASP A O 1
ATOM 1587 N N . TRP A 1 208 ? 2.663 5.863 5.109 1.00 97.75 208 TRP A N 1
ATOM 1588 C CA . TRP A 1 208 ? 2.568 4.484 4.660 1.00 97.75 208 TRP A CA 1
ATOM 1589 C C . TRP A 1 208 ? 1.973 4.452 3.253 1.00 97.75 208 TRP A C 1
ATOM 1591 O O . TRP A 1 208 ? 0.972 5.117 2.973 1.00 97.75 208 TRP A O 1
ATOM 1601 N N . LEU A 1 209 ? 2.573 3.658 2.369 1.00 98.25 209 LEU A N 1
ATOM 1602 C CA . LEU A 1 209 ? 1.936 3.248 1.122 1.00 98.25 209 LEU A CA 1
ATOM 1603 C C . LEU A 1 209 ? 1.115 1.991 1.399 1.00 98.25 209 LEU A C 1
ATOM 1605 O O . LEU A 1 209 ? 1.667 0.986 1.848 1.00 98.25 209 LEU A O 1
ATOM 1609 N N . VAL A 1 210 ? -0.184 2.052 1.116 1.00 97.94 210 VAL A N 1
ATOM 1610 C CA . VAL A 1 210 ? -1.121 0.939 1.291 1.00 97.94 210 VAL A CA 1
ATOM 1611 C C . VAL A 1 210 ? -1.619 0.488 -0.074 1.00 97.94 210 VAL A C 1
ATOM 1613 O O . VAL A 1 210 ? -2.118 1.299 -0.851 1.00 97.94 210 VAL A O 1
ATOM 1616 N N . MET A 1 211 ? -1.488 -0.802 -0.374 1.00 96.62 211 MET A N 1
ATOM 1617 C CA . MET A 1 211 ? -1.813 -1.363 -1.685 1.00 96.62 211 MET A CA 1
ATOM 1618 C C . MET A 1 211 ? -2.682 -2.607 -1.582 1.00 96.62 211 MET A C 1
ATOM 1620 O O . MET A 1 211 ? -2.622 -3.359 -0.611 1.00 96.62 211 MET A O 1
ATOM 1624 N N . THR A 1 212 ? -3.468 -2.861 -2.620 1.00 95.00 212 THR A N 1
ATOM 1625 C CA . THR A 1 212 ? -4.258 -4.088 -2.755 1.00 95.00 212 THR A CA 1
ATOM 1626 C C . THR A 1 212 ? -4.468 -4.421 -4.226 1.00 95.00 212 THR A C 1
ATOM 1628 O O . THR A 1 212 ? -4.492 -3.537 -5.083 1.00 95.00 212 THR A O 1
ATOM 1631 N N . ILE A 1 213 ? -4.591 -5.714 -4.522 1.00 91.50 213 ILE A N 1
ATOM 1632 C CA . ILE A 1 213 ? -4.785 -6.236 -5.872 1.00 91.50 213 ILE A CA 1
ATOM 1633 C C . ILE A 1 213 ? -6.120 -6.970 -5.908 1.00 91.50 213 ILE A C 1
ATOM 1635 O O . ILE A 1 213 ? -6.331 -7.936 -5.174 1.00 91.50 213 ILE A O 1
ATOM 1639 N N . THR A 1 214 ? -7.014 -6.535 -6.789 1.00 89.12 214 THR A N 1
ATOM 1640 C CA . THR A 1 214 ? -8.324 -7.160 -6.991 1.00 89.12 214 THR A CA 1
ATOM 1641 C C . THR A 1 214 ? -8.427 -7.696 -8.412 1.00 89.12 214 THR A C 1
ATOM 1643 O O . THR A 1 214 ? -8.107 -6.970 -9.348 1.00 89.12 214 THR A O 1
ATOM 1646 N N . ALA A 1 215 ? -8.883 -8.938 -8.568 1.00 78.88 215 ALA A N 1
ATOM 1647 C CA . ALA A 1 215 ? -9.212 -9.548 -9.857 1.00 78.88 215 ALA A CA 1
ATOM 1648 C C . ALA A 1 215 ? -10.721 -9.534 -10.096 1.00 78.88 215 ALA A C 1
ATOM 1650 O O . ALA A 1 215 ? -11.457 -9.691 -9.089 1.00 78.88 215 ALA A O 1
#

Sequence (215 aa):
MAILHHAFRCPATAEFDQTVSTLLAAWSRRDYRELSTLALAGYGSLAEREDLRSAFRLHQEGVVSSRMQPQFISPGLAALTTLAGAFLRIPGLSASNDANHHLLETQLPLLGWSSEDINFLLRGNQVEVMLESYAASAETLDQGGYRDTGGWTPGRTVQALKKRLDQLAVGISPHADDQALAAWSLLKESHALADAQAMLAEITDQDWLVMTITA

Nearest PDB structures (foldseek):
  1b0b-assembly1_A  TM=2.559E-01  e=1.284E+00  Phacoides pectinatus
  3pt7-assembly1_B  TM=2.410E-01  e=1.284E+00  Phacoides pectinatus
  6oty-assembly1_B  TM=2.389E-01  e=1.842E+00  Phacoides pectinatus
  3pt8-assembly1_B  TM=2.397E-01  e=1.750E+00  Phacoides pectinatus
  4qvr-assembly1_A  TM=1.414E-01  e=4.656E+00  Francisella tularensis subsp. tularensis SCHU S4